Protein AF-A0A1B1E850-F1 (afdb_monomer_lite)

Structure (mmCIF, N/CA/C/O backbone):
data_AF-A0A1B1E850-F1
#
_entry.id   AF-A0A1B1E850-F1
#
loop_
_atom_site.group_PDB
_atom_site.id
_atom_site.type_symbol
_atom_site.label_atom_id
_atom_site.label_alt_id
_atom_site.label_comp_id
_atom_site.label_asym_id
_atom_site.label_entity_id
_atom_site.label_seq_id
_atom_site.pdbx_PDB_ins_code
_atom_site.Cartn_x
_atom_site.Cartn_y
_atom_site.Cartn_z
_atom_site.occupancy
_atom_site.B_iso_or_equiv
_atom_site.auth_seq_i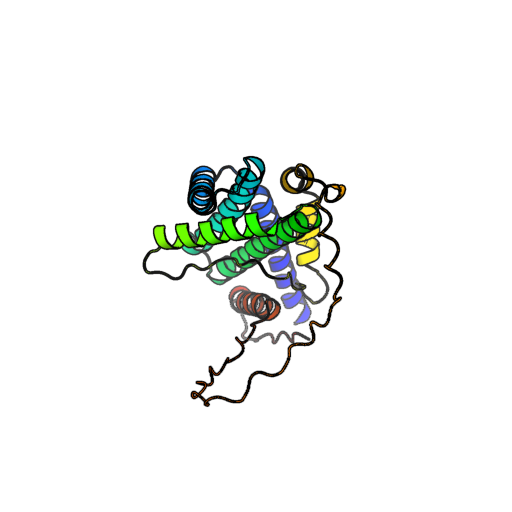d
_atom_site.auth_comp_id
_atom_site.auth_asym_id
_atom_site.auth_atom_id
_atom_site.pdbx_PDB_model_num
ATOM 1 N N . MET A 1 1 ? -22.867 -7.107 32.674 1.00 52.69 1 MET A N 1
ATOM 2 C CA . MET A 1 1 ? -23.331 -5.869 32.003 1.00 52.69 1 MET A CA 1
ATOM 3 C C . MET A 1 1 ? -22.216 -5.235 31.162 1.00 52.69 1 MET A C 1
ATOM 5 O O . MET A 1 1 ? -22.483 -4.926 30.013 1.00 52.69 1 MET A O 1
ATOM 9 N N . TRP A 1 2 ? -20.970 -5.185 31.657 1.00 51.41 2 TRP A N 1
ATOM 10 C CA . TRP A 1 2 ? -19.742 -4.781 30.933 1.00 51.41 2 TRP A CA 1
ATOM 11 C C . TRP A 1 2 ? -19.512 -5.432 29.560 1.00 51.41 2 TRP A C 1
ATOM 13 O O . TRP A 1 2 ? -19.051 -4.781 28.630 1.00 51.41 2 TRP A O 1
ATOM 23 N N . ASP A 1 3 ? -19.881 -6.704 29.421 1.00 60.53 3 ASP A N 1
ATOM 24 C CA . ASP A 1 3 ? -19.657 -7.486 28.200 1.00 60.53 3 ASP A CA 1
ATOM 25 C C . ASP A 1 3 ? -20.444 -6.952 26.981 1.00 60.53 3 ASP A C 1
ATOM 27 O O . ASP A 1 3 ? -19.974 -7.003 25.848 1.00 60.53 3 ASP A O 1
ATOM 31 N N . ARG A 1 4 ? -21.624 -6.346 27.198 1.00 63.62 4 ARG A N 1
ATOM 32 C CA . ARG A 1 4 ? -22.478 -5.870 26.094 1.00 63.62 4 ARG A CA 1
ATOM 33 C C . ARG A 1 4 ? -21.970 -4.583 25.441 1.00 63.62 4 ARG A C 1
ATOM 35 O O . ARG A 1 4 ? -21.961 -4.512 24.217 1.00 63.62 4 ARG A O 1
ATOM 42 N N . SER A 1 5 ? -21.537 -3.592 26.223 1.00 59.97 5 SER A N 1
ATOM 43 C CA . SER A 1 5 ? -21.026 -2.321 25.675 1.00 59.97 5 SER A CA 1
ATOM 44 C C . SER A 1 5 ? -19.736 -2.543 24.896 1.00 59.97 5 SER A C 1
ATOM 46 O O . SER A 1 5 ? -19.574 -2.049 23.787 1.00 59.97 5 SER A O 1
ATOM 48 N N . ILE A 1 6 ? -18.862 -3.385 25.447 1.00 62.28 6 ILE A N 1
ATOM 49 C CA . ILE A 1 6 ? -17.640 -3.830 24.795 1.00 62.28 6 ILE A CA 1
ATOM 50 C C . ILE A 1 6 ? -17.969 -4.475 23.437 1.00 62.28 6 ILE A C 1
ATOM 52 O O . ILE A 1 6 ? -17.367 -4.102 22.436 1.00 62.28 6 ILE A O 1
ATOM 56 N N . GLN A 1 7 ? -18.936 -5.397 23.371 1.00 63.41 7 GLN A N 1
ATOM 57 C CA . GLN A 1 7 ? -19.321 -6.070 22.124 1.00 63.41 7 GLN A CA 1
ATOM 58 C C . GLN A 1 7 ? -19.879 -5.116 21.049 1.00 63.41 7 GLN A C 1
ATOM 60 O O . GLN A 1 7 ? -19.611 -5.330 19.870 1.00 63.41 7 GLN A O 1
ATOM 65 N N . PHE A 1 8 ? -20.595 -4.056 21.440 1.00 68.12 8 PHE A N 1
ATOM 66 C CA . PHE A 1 8 ? -21.191 -3.080 20.517 1.00 68.12 8 PHE A CA 1
ATOM 67 C C . PHE A 1 8 ? -20.153 -2.200 19.794 1.00 68.12 8 PHE A C 1
ATOM 69 O O . PHE A 1 8 ? -20.182 -2.084 18.568 1.00 68.12 8 PHE A O 1
ATOM 76 N N . TYR A 1 9 ? -19.186 -1.628 20.516 1.00 63.97 9 TYR A N 1
ATOM 77 C CA . TYR A 1 9 ? -18.128 -0.819 19.886 1.00 63.97 9 TYR A CA 1
ATOM 78 C C . TYR A 1 9 ? -17.222 -1.658 18.977 1.00 63.97 9 TYR A C 1
ATOM 80 O O . TYR A 1 9 ? -16.729 -1.190 17.955 1.00 63.97 9 TYR A O 1
ATOM 88 N N . LYS A 1 10 ? -17.054 -2.941 19.310 1.00 67.19 10 LYS A N 1
ATOM 89 C CA . LYS A 1 10 ? -16.293 -3.895 18.497 1.00 67.19 10 LYS A CA 1
ATOM 90 C C . LYS A 1 10 ? -16.947 -4.163 17.146 1.00 67.19 10 LYS A C 1
ATOM 92 O O . LYS A 1 10 ? -16.230 -4.263 16.154 1.00 67.19 10 LYS A O 1
ATOM 97 N N . THR A 1 11 ? -18.277 -4.271 17.103 1.00 75.31 11 THR A N 1
ATOM 98 C CA . THR A 1 11 ? -19.005 -4.366 15.831 1.00 75.31 11 THR A CA 1
ATOM 99 C C . THR A 1 11 ? -18.849 -3.087 15.016 1.00 75.31 11 THR A C 1
ATOM 101 O O . THR A 1 11 ? -18.530 -3.179 13.841 1.00 75.31 11 THR A O 1
ATOM 104 N N . GLN A 1 12 ? -18.909 -1.907 15.647 1.00 81.81 12 GLN A N 1
ATOM 105 C CA . GLN A 1 12 ? -18.718 -0.640 14.932 1.00 81.81 12 GLN A CA 1
ATOM 106 C C . GLN A 1 12 ? -17.330 -0.508 14.297 1.00 81.81 12 GLN A C 1
ATOM 108 O O . GLN A 1 12 ? -17.244 -0.171 13.121 1.00 81.81 12 GLN A O 1
ATOM 113 N N . LEU A 1 13 ? -16.255 -0.810 15.034 1.00 81.31 13 LEU A N 1
ATOM 114 C CA . LEU A 1 13 ? -14.903 -0.736 14.474 1.00 81.31 13 LEU A CA 1
ATOM 115 C C . LEU A 1 13 ? -14.702 -1.737 13.336 1.00 81.31 13 LEU A C 1
ATOM 117 O O . LEU A 1 13 ? -14.111 -1.407 12.313 1.00 81.31 13 LEU A O 1
ATOM 121 N N . HIS A 1 14 ? -15.170 -2.973 13.518 1.00 85.25 14 HIS A N 1
ATOM 122 C CA . HIS A 1 14 ? -15.106 -3.972 12.460 1.00 85.25 14 HIS A CA 1
ATOM 123 C C . HIS A 1 14 ? -15.825 -3.477 11.201 1.00 85.25 14 HIS A C 1
ATOM 125 O O . HIS A 1 14 ? -15.246 -3.520 10.119 1.00 85.25 14 HIS A O 1
ATOM 131 N N . ASP A 1 15 ? -17.045 -2.965 11.352 1.00 87.44 15 ASP A N 1
ATOM 132 C CA . ASP A 1 15 ? -17.857 -2.488 10.236 1.00 87.44 15 ASP A CA 1
ATOM 133 C C . ASP A 1 15 ? -17.214 -1.270 9.554 1.00 87.44 15 ASP A C 1
ATOM 135 O O . ASP A 1 15 ? -17.185 -1.205 8.328 1.00 87.44 15 ASP A O 1
ATOM 139 N N . GLN A 1 16 ? -16.610 -0.356 10.320 1.00 88.88 16 GLN A N 1
ATOM 140 C CA . GLN A 1 16 ? -15.831 0.757 9.766 1.00 88.88 16 GLN A CA 1
ATOM 141 C C . GLN A 1 16 ? -14.604 0.281 8.991 1.00 88.88 16 GLN A C 1
ATOM 143 O O . GLN A 1 16 ? -14.364 0.762 7.887 1.00 88.88 16 GLN A O 1
ATOM 148 N N . ILE A 1 17 ? -13.849 -0.689 9.516 1.00 88.94 17 ILE A N 1
ATOM 149 C CA . ILE A 1 17 ? -12.700 -1.236 8.788 1.00 88.94 17 ILE A CA 1
ATOM 150 C C . ILE A 1 17 ? -13.163 -1.929 7.506 1.00 88.94 17 ILE A C 1
ATOM 152 O O . ILE A 1 17 ? -12.501 -1.777 6.487 1.00 88.94 17 ILE A O 1
ATOM 156 N N . VAL A 1 18 ? -14.283 -2.657 7.521 1.00 91.94 18 VAL A N 1
ATOM 157 C CA . VAL A 1 18 ? -14.851 -3.255 6.300 1.00 91.94 18 VAL A CA 1
ATOM 158 C C . VAL A 1 18 ? -15.177 -2.170 5.272 1.00 91.94 18 VAL A C 1
ATOM 160 O O . VAL A 1 18 ? -14.768 -2.295 4.120 1.00 91.94 18 VAL A O 1
ATOM 163 N N . VAL A 1 19 ? -15.822 -1.076 5.693 1.00 93.44 19 VAL A N 1
ATOM 164 C CA . VAL A 1 19 ? -16.100 0.072 4.815 1.00 93.44 19 VAL A CA 1
ATOM 165 C C . VAL A 1 19 ? -14.806 0.656 4.249 1.00 93.44 19 VAL A C 1
ATOM 167 O O . VAL A 1 19 ? -14.700 0.800 3.034 1.00 93.44 19 VAL A O 1
ATOM 170 N N . TRP A 1 20 ? -13.792 0.918 5.080 1.00 94.69 20 TRP A N 1
ATOM 171 C CA . TRP A 1 20 ? -12.504 1.424 4.599 1.00 94.69 20 TRP A CA 1
ATOM 172 C C . TRP A 1 20 ? -11.827 0.459 3.631 1.00 94.69 20 TRP A C 1
ATOM 174 O O . TRP A 1 20 ? -11.307 0.896 2.611 1.00 94.69 20 TRP A O 1
ATOM 184 N N . VAL A 1 21 ? -11.842 -0.848 3.908 1.00 95.38 21 VAL A N 1
ATOM 185 C CA . VAL A 1 21 ? -11.273 -1.858 3.006 1.00 95.38 21 VAL A CA 1
ATOM 186 C C . VAL A 1 21 ? -11.952 -1.795 1.641 1.00 95.38 21 VAL A C 1
ATOM 188 O O . VAL A 1 21 ? -11.257 -1.714 0.629 1.00 95.38 21 VAL A O 1
ATOM 191 N N . ASP A 1 22 ? -13.282 -1.770 1.602 1.00 95.31 22 ASP A N 1
ATOM 192 C CA . ASP A 1 22 ? -14.036 -1.702 0.349 1.00 95.31 22 ASP A CA 1
ATOM 193 C C . ASP A 1 22 ? -13.785 -0.385 -0.404 1.00 95.31 22 ASP A C 1
ATOM 195 O O . ASP A 1 22 ? -13.568 -0.386 -1.620 1.00 95.31 22 ASP A O 1
ATOM 199 N N . GLU A 1 23 ? -13.765 0.745 0.306 1.00 95.00 23 GLU A N 1
ATOM 200 C CA . GLU A 1 23 ? -13.511 2.066 -0.273 1.00 95.00 23 GLU A CA 1
ATOM 201 C C . GLU A 1 23 ? -12.095 2.195 -0.828 1.00 95.00 23 GLU A C 1
ATOM 203 O O . GLU A 1 23 ? -11.920 2.661 -1.959 1.00 95.00 23 GLU A O 1
ATOM 208 N N . ILE A 1 24 ? -11.096 1.739 -0.070 1.00 95.62 24 ILE A N 1
ATOM 209 C CA . ILE A 1 24 ? -9.695 1.750 -0.483 1.00 95.62 24 ILE A CA 1
ATOM 210 C C . ILE A 1 24 ? -9.526 0.865 -1.713 1.00 95.62 24 ILE A C 1
ATOM 212 O O . ILE A 1 24 ? -8.999 1.344 -2.713 1.00 95.62 24 ILE A O 1
ATOM 216 N N . LEU A 1 25 ? -10.023 -0.379 -1.694 1.00 95.69 25 LEU A N 1
ATOM 217 C CA . LEU A 1 25 ? -9.914 -1.294 -2.838 1.00 95.69 25 LEU A CA 1
ATOM 218 C C . LEU A 1 25 ? -10.589 -0.728 -4.090 1.00 95.69 25 LEU A C 1
ATOM 220 O O . LEU A 1 25 ? -10.014 -0.792 -5.174 1.00 95.69 25 LEU A O 1
ATOM 224 N N . ARG A 1 26 ? -11.770 -0.118 -3.958 1.00 94.56 26 ARG A N 1
ATOM 225 C CA . ARG A 1 26 ? -12.421 0.585 -5.075 1.00 94.56 26 ARG A CA 1
ATOM 226 C C . ARG A 1 26 ? -11.566 1.751 -5.579 1.00 94.56 26 ARG A C 1
ATOM 228 O O . ARG A 1 26 ? -11.490 1.990 -6.779 1.00 94.56 26 ARG A O 1
ATOM 235 N N . GLY A 1 27 ? -10.912 2.467 -4.669 1.00 94.88 27 GLY A N 1
ATOM 236 C CA . GLY A 1 27 ? -10.018 3.572 -4.989 1.00 94.88 27 GLY A CA 1
ATOM 237 C C . GLY A 1 27 ? -8.682 3.145 -5.602 1.00 94.88 27 GLY A C 1
ATOM 238 O O . GLY A 1 27 ? -8.083 3.955 -6.305 1.00 94.88 27 GLY A O 1
ATOM 239 N N . MET A 1 28 ? -8.194 1.921 -5.382 1.00 94.19 28 MET A N 1
ATOM 240 C CA . MET A 1 28 ? -6.855 1.513 -5.842 1.00 94.19 28 MET A CA 1
A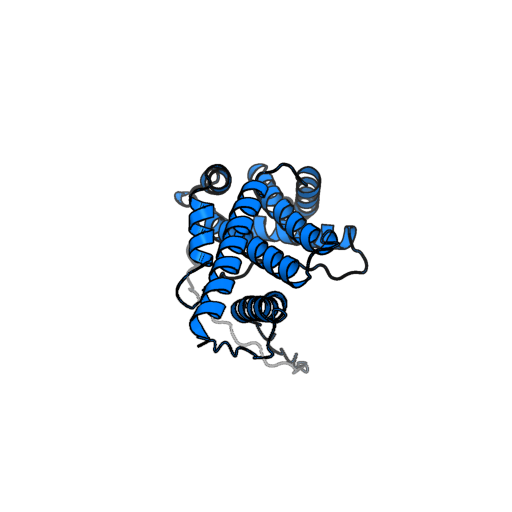TOM 241 C C . MET A 1 28 ? -6.692 1.578 -7.365 1.00 94.19 28 MET A C 1
ATOM 243 O O . MET A 1 28 ? -5.589 1.831 -7.847 1.00 94.19 28 MET A O 1
ATOM 247 N N . ASN A 1 29 ? -7.777 1.400 -8.121 1.00 90.62 29 ASN A N 1
ATOM 248 C CA . ASN A 1 29 ? -7.759 1.433 -9.585 1.00 90.62 29 ASN A CA 1
ATOM 249 C C . ASN A 1 29 ? -8.153 2.780 -10.185 1.00 90.62 29 ASN A C 1
ATOM 251 O O . ASN A 1 29 ? -8.094 2.921 -11.399 1.00 90.62 29 ASN A O 1
ATOM 255 N N . SER A 1 30 ? -8.514 3.780 -9.378 1.00 93.75 30 SER A N 1
ATOM 256 C CA . SER A 1 30 ? -8.827 5.101 -9.926 1.00 93.75 30 SER A CA 1
ATOM 257 C C . SER A 1 30 ? -7.616 5.700 -10.647 1.00 93.75 30 SER A C 1
ATOM 259 O O . SER A 1 30 ? -6.471 5.441 -10.251 1.00 93.75 30 SER A O 1
ATOM 261 N N . ASN A 1 31 ? -7.882 6.611 -11.577 1.00 93.12 31 ASN A N 1
ATOM 262 C CA . ASN A 1 31 ? -6.854 7.399 -12.260 1.00 93.12 31 ASN A CA 1
ATOM 263 C C . ASN A 1 31 ? -6.378 8.602 -11.419 1.00 93.12 31 ASN A C 1
ATOM 265 O O . ASN A 1 31 ? -5.548 9.391 -11.860 1.00 93.12 31 ASN A O 1
ATOM 269 N N . ASP A 1 32 ? -6.885 8.758 -10.190 1.00 93.69 32 ASP A N 1
ATOM 270 C CA . ASP A 1 32 ? -6.411 9.786 -9.265 1.00 93.69 32 ASP A CA 1
ATOM 271 C C . ASP A 1 32 ? -4.906 9.631 -9.011 1.00 93.69 32 ASP A C 1
ATOM 273 O O . ASP A 1 32 ? -4.449 8.585 -8.534 1.00 93.69 32 ASP A O 1
ATOM 277 N N . ASN A 1 33 ? -4.166 10.716 -9.234 1.00 94.06 33 ASN A N 1
ATOM 278 C CA . ASN A 1 33 ? -2.709 10.796 -9.107 1.00 94.06 33 ASN A CA 1
ATOM 279 C C . ASN A 1 33 ? -1.931 9.931 -10.108 1.00 94.06 33 ASN A C 1
ATOM 281 O O . ASN A 1 33 ? -0.774 9.608 -9.841 1.00 94.06 33 ASN A O 1
ATOM 285 N N . GLU A 1 34 ? -2.555 9.471 -11.196 1.00 95.56 34 GLU A N 1
ATOM 286 C CA . GLU A 1 34 ? -1.882 8.614 -12.175 1.00 95.56 34 GLU A CA 1
ATOM 287 C C . GLU A 1 34 ? -0.732 9.346 -12.871 1.00 95.56 34 GLU A C 1
ATOM 289 O O . GLU A 1 34 ? 0.360 8.787 -12.953 1.00 95.56 34 GLU A O 1
ATOM 294 N N . ASP A 1 35 ? -0.940 10.599 -13.282 1.00 96.81 35 ASP A N 1
ATOM 295 C CA . ASP A 1 35 ? 0.086 11.406 -13.947 1.00 96.81 35 ASP A CA 1
ATOM 296 C C . ASP A 1 35 ? 1.262 11.702 -13.004 1.00 96.81 35 ASP A C 1
ATOM 298 O O . ASP A 1 35 ? 2.412 11.440 -13.355 1.00 96.81 35 ASP A O 1
ATOM 302 N N . GLU A 1 36 ? 0.994 12.149 -11.770 1.00 96.31 36 GLU A N 1
ATOM 303 C CA . GLU A 1 36 ? 2.043 12.420 -10.779 1.00 96.31 36 GLU A CA 1
ATOM 304 C C . GLU A 1 36 ? 2.799 11.147 -10.373 1.00 96.31 36 GLU A C 1
ATOM 306 O O . GLU A 1 36 ? 4.013 11.170 -10.154 1.00 96.31 36 GLU A O 1
ATOM 311 N N . ALA A 1 37 ? 2.095 10.015 -10.271 1.00 96.81 37 ALA A N 1
ATOM 312 C CA . ALA A 1 37 ? 2.725 8.733 -9.986 1.00 96.81 37 ALA A CA 1
ATOM 313 C C . ALA A 1 37 ? 3.579 8.250 -11.166 1.00 96.81 37 ALA A C 1
ATOM 315 O O . ALA A 1 37 ? 4.678 7.727 -10.973 1.00 96.81 37 ALA A O 1
ATOM 316 N N . ARG A 1 38 ? 3.108 8.440 -12.395 1.00 96.94 38 ARG A N 1
ATOM 317 C CA . ARG A 1 38 ? 3.868 8.071 -13.584 1.00 96.94 38 ARG A CA 1
ATOM 318 C C . ARG A 1 38 ? 5.129 8.919 -13.705 1.00 96.94 38 ARG A C 1
ATOM 320 O O . ARG A 1 38 ? 6.210 8.355 -13.846 1.00 96.94 38 ARG A O 1
ATOM 327 N N . GLU A 1 39 ? 5.014 10.237 -13.557 1.00 96.31 39 GLU A N 1
ATOM 328 C CA . GLU A 1 39 ? 6.156 11.160 -13.574 1.00 96.31 39 GLU A CA 1
ATOM 329 C C . GLU A 1 39 ? 7.181 10.803 -12.485 1.00 96.31 39 GLU A C 1
ATOM 331 O O . GLU A 1 39 ? 8.381 10.715 -12.755 1.00 96.31 39 GLU A O 1
ATOM 336 N N . GLY A 1 40 ? 6.719 10.512 -11.263 1.00 95.94 40 GLY A N 1
ATOM 337 C CA . GLY A 1 40 ? 7.595 10.083 -10.170 1.00 95.94 40 GLY A CA 1
ATOM 338 C C . GLY A 1 40 ? 8.354 8.788 -10.485 1.00 95.94 40 GLY A C 1
ATOM 339 O O . GLY A 1 40 ? 9.554 8.684 -10.212 1.00 95.94 40 GLY A O 1
ATOM 340 N N . CYS A 1 41 ? 7.682 7.806 -11.088 1.00 96.81 41 CYS A N 1
ATOM 341 C CA . CYS A 1 41 ? 8.312 6.558 -11.519 1.00 96.81 41 CYS A CA 1
ATOM 342 C C . CYS A 1 41 ? 9.279 6.759 -12.697 1.00 96.81 41 CYS A C 1
ATOM 344 O O . CYS A 1 41 ? 10.363 6.173 -12.702 1.00 96.81 41 CYS A O 1
ATOM 346 N N . GLU A 1 42 ? 8.940 7.614 -13.664 1.00 95.69 42 GLU A N 1
ATOM 347 C CA . GLU A 1 42 ? 9.810 7.978 -14.788 1.00 95.69 42 GLU A CA 1
ATOM 348 C C . GLU A 1 42 ? 11.083 8.686 -14.308 1.00 95.69 42 GLU A C 1
ATOM 350 O O . GLU A 1 42 ? 12.176 8.363 -14.786 1.00 95.69 42 GLU A O 1
ATOM 355 N N . HIS A 1 43 ? 10.973 9.566 -13.308 1.00 94.50 43 HIS A N 1
ATOM 356 C CA . HIS A 1 43 ? 12.118 10.238 -12.695 1.00 94.50 43 HIS A CA 1
ATOM 357 C C . HIS A 1 43 ? 13.132 9.224 -12.146 1.00 94.50 43 HIS A C 1
ATOM 359 O O . HIS A 1 43 ? 14.292 9.225 -12.560 1.00 94.50 43 HIS A O 1
ATOM 365 N N . VAL A 1 44 ? 12.691 8.286 -11.302 1.00 91.56 44 VAL A N 1
ATOM 366 C CA . VAL A 1 44 ? 13.574 7.252 -10.724 1.00 91.56 44 VAL A CA 1
ATOM 367 C C . VAL A 1 44 ? 14.049 6.244 -11.779 1.00 91.56 44 VAL A C 1
ATOM 369 O O . VAL A 1 44 ? 15.170 5.726 -11.711 1.00 91.56 44 VAL A O 1
ATOM 372 N N . ASN A 1 45 ? 13.234 5.965 -12.798 1.00 89.69 45 ASN A N 1
ATOM 373 C CA . ASN A 1 45 ? 13.658 5.117 -13.905 1.00 89.69 45 ASN A CA 1
ATOM 374 C C . ASN A 1 45 ? 14.754 5.780 -14.748 1.00 89.69 45 ASN A C 1
ATOM 376 O O . ASN A 1 45 ? 15.645 5.081 -15.212 1.00 89.69 45 ASN A O 1
ATOM 380 N N . SER A 1 46 ? 14.751 7.103 -14.919 1.00 84.25 46 SER A N 1
ATOM 381 C CA . SER A 1 46 ? 15.813 7.803 -15.657 1.00 84.25 46 SER A CA 1
ATOM 382 C C . SER A 1 46 ? 17.193 7.655 -14.997 1.00 84.25 46 SER A C 1
ATOM 384 O O . SER A 1 46 ? 18.206 7.571 -15.690 1.00 84.25 46 SER A O 1
ATOM 386 N N . GLU A 1 47 ? 17.231 7.520 -13.669 1.00 82.12 47 GLU A N 1
ATOM 387 C CA . GLU A 1 47 ? 18.461 7.300 -12.901 1.00 82.12 47 GLU A CA 1
ATOM 388 C C . GLU A 1 47 ? 18.966 5.853 -12.996 1.00 82.12 47 GLU A C 1
ATOM 390 O O . GLU A 1 47 ? 20.169 5.595 -12.905 1.00 82.12 47 GLU A O 1
ATOM 395 N N . THR A 1 48 ? 18.054 4.891 -13.175 1.00 79.06 48 THR A N 1
ATOM 396 C CA . THR A 1 48 ? 18.370 3.454 -13.120 1.00 79.06 48 THR A CA 1
ATOM 397 C C . THR A 1 48 ? 18.409 2.770 -14.488 1.00 79.06 48 THR A C 1
ATOM 399 O O . THR A 1 48 ? 19.167 1.811 -14.646 1.00 79.06 48 THR A O 1
ATOM 402 N N . GLY A 1 49 ? 17.633 3.261 -15.459 1.00 77.50 49 GLY A N 1
ATOM 403 C CA . GLY A 1 49 ? 17.539 2.825 -16.856 1.00 77.50 49 GLY A CA 1
ATOM 404 C C . GLY A 1 49 ? 16.948 1.428 -17.065 1.00 77.50 49 GLY A C 1
ATOM 405 O O . GLY A 1 49 ? 17.386 0.734 -17.983 1.00 77.50 49 GLY A O 1
ATOM 406 N N . LYS A 1 50 ? 16.039 0.961 -16.195 1.00 78.50 50 LYS A N 1
ATOM 407 C CA . LYS A 1 50 ? 15.743 -0.483 -16.051 1.00 78.50 50 LYS A CA 1
ATOM 408 C C . LYS A 1 50 ? 14.293 -0.920 -16.240 1.00 78.50 50 LYS A C 1
ATOM 410 O O . LYS A 1 50 ? 14.087 -2.113 -16.443 1.00 78.50 50 LYS A O 1
ATOM 415 N N . MET A 1 51 ? 13.309 -0.029 -16.160 1.00 89.69 51 MET A N 1
ATOM 416 C CA . MET A 1 51 ? 11.900 -0.430 -16.235 1.00 89.69 51 MET A CA 1
ATOM 417 C C . MET A 1 51 ? 11.415 -0.594 -17.670 1.00 89.69 51 MET A C 1
ATOM 419 O O . MET A 1 51 ? 11.616 0.280 -18.513 1.00 89.69 51 MET A O 1
ATOM 423 N N . THR A 1 52 ? 10.711 -1.693 -17.916 1.00 91.12 52 THR A N 1
ATOM 424 C CA . THR A 1 52 ? 9.839 -1.860 -19.084 1.00 91.12 52 THR A CA 1
ATOM 425 C C . THR A 1 52 ? 8.532 -1.074 -18.908 1.00 91.12 52 THR A C 1
ATOM 427 O O . THR A 1 52 ? 8.192 -0.680 -17.793 1.00 91.12 52 THR A O 1
ATOM 430 N N . ASP A 1 53 ? 7.735 -0.910 -19.970 1.00 90.88 53 ASP A N 1
ATOM 431 C CA . ASP A 1 53 ? 6.382 -0.318 -19.872 1.00 90.88 53 ASP A CA 1
ATOM 432 C C . ASP A 1 53 ? 5.507 -1.065 -18.855 1.00 90.88 53 ASP A C 1
ATOM 434 O O . ASP A 1 53 ? 4.708 -0.485 -18.119 1.00 90.88 53 ASP A O 1
ATOM 438 N N . ALA A 1 54 ? 5.702 -2.382 -18.778 1.00 89.19 54 ALA A N 1
ATOM 439 C CA . ALA A 1 54 ? 5.021 -3.229 -17.825 1.00 89.19 54 ALA A CA 1
ATOM 440 C C . ALA A 1 54 ? 5.433 -2.914 -16.375 1.00 89.19 54 ALA A C 1
ATOM 442 O O . ALA A 1 54 ? 4.569 -2.825 -15.499 1.00 89.19 54 ALA A O 1
ATOM 443 N N . ASP A 1 55 ? 6.724 -2.722 -16.127 1.00 91.62 55 ASP A N 1
ATOM 444 C CA . ASP A 1 55 ? 7.237 -2.343 -14.809 1.00 91.62 55 ASP A CA 1
ATOM 445 C C . ASP A 1 55 ? 6.777 -0.933 -14.425 1.00 91.62 55 ASP A C 1
ATOM 447 O O . ASP A 1 55 ? 6.430 -0.691 -13.269 1.00 91.62 55 ASP A O 1
ATOM 451 N N . MET A 1 56 ? 6.699 -0.029 -15.406 1.00 94.06 56 MET A N 1
ATOM 452 C CA . MET A 1 56 ? 6.231 1.343 -15.223 1.00 94.06 56 MET A CA 1
ATOM 453 C C . MET A 1 56 ? 4.778 1.392 -14.743 1.00 94.06 56 MET A C 1
ATOM 455 O O . MET A 1 56 ? 4.466 2.115 -13.799 1.00 94.06 56 MET A O 1
ATOM 459 N N . GLU A 1 57 ? 3.891 0.589 -15.333 1.00 94.19 57 GLU A N 1
ATOM 460 C CA . GLU A 1 57 ? 2.488 0.497 -14.904 1.00 94.19 57 GLU A CA 1
ATOM 461 C C . GLU A 1 57 ? 2.369 0.009 -13.450 1.00 94.19 57 GLU A C 1
ATOM 463 O O . GLU A 1 57 ? 1.592 0.553 -12.666 1.00 94.19 57 GLU A O 1
ATOM 468 N N . VAL A 1 58 ? 3.182 -0.977 -13.053 1.00 94.19 58 VAL A N 1
ATOM 469 C CA . VAL A 1 58 ? 3.195 -1.485 -11.671 1.00 94.19 58 VAL A CA 1
ATOM 470 C C . VAL A 1 58 ? 3.779 -0.451 -10.711 1.00 94.19 58 VAL A C 1
ATOM 472 O O . VAL A 1 58 ? 3.211 -0.228 -9.642 1.00 94.19 58 VAL A O 1
ATOM 475 N N . CYS A 1 59 ? 4.878 0.210 -11.082 1.00 96.06 59 CYS A N 1
ATOM 476 C CA . CYS A 1 59 ? 5.447 1.299 -10.292 1.00 96.06 59 CYS A CA 1
ATOM 477 C C . CYS A 1 59 ? 4.407 2.404 -10.072 1.00 96.06 59 CYS A C 1
ATOM 479 O O . CYS A 1 59 ? 4.162 2.796 -8.931 1.00 96.06 59 CYS A O 1
ATOM 481 N N . THR A 1 60 ? 3.738 2.830 -11.147 1.00 96.94 60 THR A N 1
ATOM 482 C CA . THR A 1 60 ? 2.688 3.858 -11.127 1.00 96.94 60 THR A CA 1
ATOM 483 C C . THR A 1 60 ? 1.539 3.435 -10.216 1.00 96.94 60 THR A C 1
ATOM 485 O O . THR A 1 60 ? 1.091 4.212 -9.373 1.00 96.94 60 THR A O 1
ATOM 488 N N . PHE A 1 61 ? 1.104 2.175 -10.310 1.00 96.62 61 PHE A N 1
ATOM 489 C CA . PHE A 1 61 ? 0.073 1.623 -9.436 1.00 96.62 61 PHE A CA 1
ATOM 490 C C . PHE A 1 61 ? 0.473 1.646 -7.953 1.00 96.62 61 PHE A C 1
ATOM 492 O O . PHE A 1 61 ? -0.335 2.018 -7.098 1.00 96.62 61 PHE A O 1
ATOM 499 N N . ILE A 1 62 ? 1.710 1.273 -7.621 1.00 96.69 62 ILE A N 1
ATOM 500 C CA . ILE A 1 62 ? 2.199 1.317 -6.237 1.00 96.69 62 ILE A CA 1
ATOM 501 C C . ILE A 1 62 ? 2.260 2.773 -5.764 1.00 96.69 62 ILE A C 1
ATOM 503 O O . ILE A 1 62 ? 1.702 3.107 -4.717 1.00 96.69 62 ILE A O 1
ATOM 507 N N . LEU A 1 63 ? 2.886 3.651 -6.550 1.00 97.06 63 LEU A N 1
ATOM 508 C CA . LEU A 1 63 ? 3.129 5.035 -6.165 1.00 97.06 63 LEU A CA 1
ATOM 509 C C . LEU A 1 63 ? 1.836 5.839 -6.008 1.00 97.06 63 LEU A C 1
ATOM 511 O O . LEU A 1 63 ? 1.701 6.563 -5.022 1.00 97.06 63 LEU A O 1
ATOM 515 N N . LYS A 1 64 ? 0.839 5.663 -6.885 1.00 96.69 64 LYS A N 1
ATOM 516 C CA . LYS A 1 64 ? -0.447 6.368 -6.739 1.00 96.69 64 LYS A CA 1
ATOM 517 C C . LYS A 1 64 ? -1.162 6.002 -5.438 1.00 96.69 64 LYS A C 1
ATOM 519 O O . LYS A 1 64 ? -1.753 6.869 -4.796 1.00 96.69 64 LYS A O 1
ATOM 524 N N . ASN A 1 65 ? -1.067 4.745 -4.998 1.00 97.31 65 ASN A N 1
ATOM 525 C CA . ASN A 1 65 ? -1.641 4.317 -3.723 1.00 97.31 65 ASN A CA 1
ATOM 526 C C . ASN A 1 65 ? -0.842 4.863 -2.526 1.00 97.31 65 ASN A C 1
ATOM 528 O O . ASN A 1 65 ? -1.438 5.308 -1.546 1.00 97.31 65 ASN A O 1
ATOM 532 N N . LEU A 1 66 ? 0.491 4.941 -2.620 1.00 95.94 66 LEU A N 1
ATOM 533 C CA . LEU A 1 66 ? 1.311 5.616 -1.603 1.00 95.94 66 LEU A CA 1
ATOM 534 C C . LEU A 1 66 ? 0.975 7.114 -1.490 1.00 95.94 66 LEU A C 1
ATOM 536 O O . LEU A 1 66 ? 0.853 7.634 -0.379 1.00 95.94 66 LEU A O 1
ATOM 540 N N . LEU A 1 67 ? 0.741 7.793 -2.618 1.00 95.31 67 LEU A N 1
ATOM 541 C CA . LEU A 1 67 ? 0.292 9.188 -2.645 1.00 95.31 67 LEU A CA 1
ATOM 542 C C . LEU A 1 67 ? -1.083 9.361 -1.995 1.00 95.31 67 LEU A C 1
ATOM 544 O O . LEU A 1 67 ? -1.302 10.341 -1.286 1.00 95.31 67 LEU A O 1
ATOM 548 N N . LYS A 1 68 ? -2.006 8.409 -2.176 1.00 95.06 68 LYS A N 1
ATOM 549 C CA . LYS A 1 68 ? -3.308 8.437 -1.491 1.00 95.06 68 LYS A CA 1
ATOM 550 C C . LYS A 1 68 ? -3.165 8.348 0.024 1.00 95.06 68 LYS A C 1
ATOM 552 O O . LYS A 1 68 ? -3.800 9.133 0.721 1.00 95.06 68 LYS A O 1
ATOM 557 N N . ILE A 1 69 ? -2.298 7.467 0.528 1.00 93.81 69 ILE A N 1
ATOM 558 C CA . ILE A 1 69 ? -1.994 7.378 1.968 1.00 93.81 69 ILE A CA 1
ATOM 559 C C . ILE A 1 69 ? -1.466 8.721 2.481 1.00 93.81 69 ILE A C 1
ATOM 561 O O . ILE A 1 69 ? -1.952 9.246 3.479 1.00 93.81 69 ILE A O 1
ATOM 565 N N . TRP A 1 70 ? -0.534 9.334 1.752 1.00 92.31 70 TRP A N 1
ATOM 566 C CA . TRP A 1 70 ? -0.015 10.652 2.110 1.00 92.31 70 TRP A CA 1
ATOM 567 C C . TRP A 1 70 ? -1.102 11.743 2.096 1.00 92.31 70 TRP A C 1
ATOM 569 O O . TRP A 1 70 ? -1.137 12.597 2.985 1.00 92.31 70 TRP A O 1
ATOM 579 N N . LYS A 1 71 ? -2.042 11.703 1.143 1.00 92.12 71 LYS A N 1
ATOM 580 C CA . LYS A 1 71 ? -3.174 12.644 1.081 1.00 92.12 71 LYS A CA 1
ATOM 581 C C . LYS A 1 71 ? -4.152 12.478 2.245 1.00 92.12 71 LYS A C 1
ATOM 583 O O . LYS A 1 71 ? -4.655 13.492 2.726 1.00 92.12 71 LYS A O 1
ATOM 588 N N . ILE A 1 72 ? -4.389 11.257 2.733 1.00 90.94 72 ILE A N 1
ATOM 589 C CA . ILE A 1 72 ? -5.210 11.021 3.938 1.00 90.94 72 ILE A CA 1
ATOM 590 C C . ILE A 1 72 ? -4.635 11.826 5.116 1.00 90.94 72 ILE A C 1
ATOM 592 O O . ILE A 1 72 ? -5.371 12.581 5.757 1.00 90.94 72 ILE A O 1
ATOM 596 N N . SER A 1 73 ? -3.310 11.785 5.294 1.00 85.44 73 SER A N 1
ATOM 597 C CA . SER A 1 73 ? -2.612 12.487 6.382 1.00 85.44 73 SER A CA 1
ATOM 598 C C . SER A 1 73 ? -2.700 14.016 6.304 1.00 85.44 73 SER A C 1
ATOM 600 O O . SER A 1 73 ? -2.740 14.701 7.325 1.00 85.44 73 SER A O 1
ATOM 602 N N . THR A 1 74 ? -2.744 14.575 5.091 1.00 86.19 74 THR A N 1
ATOM 603 C CA . THR A 1 74 ? -2.641 16.027 4.864 1.00 86.19 74 THR A CA 1
ATOM 604 C C . THR A 1 74 ? -3.991 16.712 4.667 1.00 86.19 74 THR A C 1
ATOM 606 O O . THR A 1 74 ? -4.119 17.911 4.926 1.00 86.19 74 THR A O 1
ATOM 609 N N . THR A 1 75 ? -5.014 15.977 4.223 1.00 85.62 75 THR A N 1
ATOM 610 C CA . THR A 1 75 ? -6.326 16.542 3.853 1.00 85.62 75 THR A CA 1
ATOM 611 C C . THR A 1 75 ? -7.433 16.281 4.873 1.00 85.62 75 THR A C 1
ATOM 613 O O . THR A 1 75 ? -8.512 16.856 4.742 1.00 85.62 75 THR A O 1
ATOM 616 N N . GLY A 1 76 ? -7.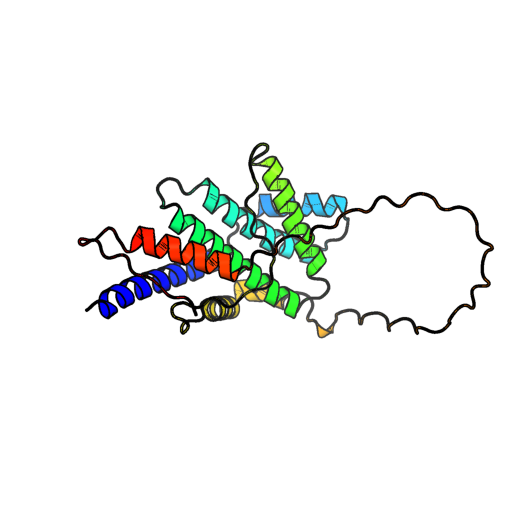173 15.500 5.927 1.00 79.44 76 GLY A N 1
ATOM 617 C CA . GLY A 1 76 ? -8.146 15.093 6.951 1.00 79.44 76 GLY A CA 1
ATOM 618 C C . GLY A 1 76 ? -8.697 16.193 7.876 1.00 79.44 76 GLY A C 1
ATOM 619 O O . GLY A 1 76 ? -9.045 15.910 9.021 1.00 79.44 76 GLY A O 1
ATOM 620 N N . LYS A 1 77 ? -8.803 17.452 7.430 1.00 80.69 77 LYS A N 1
ATOM 621 C CA . LYS A 1 77 ? -9.372 18.546 8.234 1.00 80.69 77 LYS A CA 1
ATOM 622 C C . LYS A 1 77 ? -10.792 18.197 8.696 1.00 80.69 77 LYS A C 1
ATOM 624 O O . LYS A 1 77 ? -11.669 17.934 7.881 1.00 80.69 77 LYS A O 1
ATOM 629 N N . GLY A 1 78 ? -11.018 18.241 10.009 1.00 84.06 78 GLY A N 1
ATOM 630 C CA . GLY A 1 78 ? -12.321 17.972 10.629 1.00 84.06 78 GLY A CA 1
ATOM 631 C C . GLY A 1 78 ? -12.593 16.501 10.958 1.00 84.06 78 GLY A C 1
ATOM 632 O O . GLY A 1 78 ? -13.624 16.209 11.559 1.00 84.06 78 GLY A O 1
ATOM 633 N N . ARG A 1 79 ? -11.681 15.585 10.613 1.00 89.81 79 ARG A N 1
ATOM 634 C CA . ARG A 1 79 ? -11.732 14.185 11.050 1.00 89.81 79 ARG A CA 1
ATOM 635 C C . ARG A 1 79 ? -10.966 14.011 12.359 1.00 89.81 79 ARG A C 1
ATOM 637 O O . ARG A 1 79 ? -10.054 14.783 12.653 1.00 89.81 79 ARG A O 1
ATOM 644 N N . LYS A 1 80 ? -11.336 12.998 13.145 1.00 89.69 80 LYS A N 1
ATOM 645 C CA . LYS A 1 80 ? -10.585 12.632 14.349 1.00 89.69 80 LYS A CA 1
ATOM 646 C C . LYS A 1 80 ? -9.227 12.070 13.941 1.00 89.69 80 LYS A C 1
ATOM 648 O O . LYS A 1 80 ? -9.140 11.299 12.987 1.00 89.69 80 LYS A O 1
ATOM 653 N N . GLU A 1 81 ? -8.175 12.451 14.663 1.00 90.38 81 GLU A N 1
ATOM 654 C CA . GLU A 1 81 ? -6.804 12.009 14.369 1.00 90.38 81 GLU A CA 1
ATOM 655 C C . GLU A 1 81 ? -6.707 10.480 14.369 1.00 90.38 81 GLU A C 1
ATOM 657 O O . GLU A 1 81 ? -6.054 9.896 13.509 1.00 90.38 81 GLU A O 1
ATOM 662 N N . VAL A 1 82 ? -7.417 9.819 15.284 1.00 89.31 82 VAL A N 1
ATOM 663 C CA . VAL A 1 82 ? -7.396 8.362 15.387 1.00 89.31 82 VAL A CA 1
ATOM 664 C C . VAL A 1 82 ? -8.048 7.640 14.207 1.00 89.31 82 VAL A C 1
ATOM 666 O O . VAL A 1 82 ? -7.587 6.566 13.822 1.00 89.31 82 VAL A O 1
ATOM 669 N N . ASP A 1 83 ? -9.068 8.237 13.585 1.00 89.94 83 ASP A N 1
ATOM 670 C CA . ASP A 1 83 ? -9.685 7.685 12.375 1.00 89.94 83 ASP A CA 1
ATOM 671 C C . ASP A 1 83 ? -8.740 7.819 11.177 1.00 89.94 83 ASP A C 1
ATOM 673 O O . ASP A 1 83 ? -8.670 6.919 10.345 1.00 89.94 83 ASP A O 1
ATOM 677 N N . ILE A 1 84 ? -7.996 8.929 11.100 1.00 91.69 84 ILE A N 1
ATOM 678 C CA . ILE A 1 84 ? -6.969 9.152 10.071 1.00 91.69 84 ILE A CA 1
ATOM 679 C C . ILE A 1 84 ? -5.845 8.120 10.235 1.00 91.69 84 ILE A C 1
ATOM 681 O O . ILE A 1 84 ? -5.514 7.423 9.279 1.00 91.69 84 ILE A O 1
ATOM 685 N N . GLU A 1 85 ? -5.304 7.964 11.449 1.00 91.19 85 GLU A N 1
ATOM 686 C CA . GLU A 1 85 ? -4.238 6.993 11.741 1.00 91.19 85 GLU A CA 1
ATOM 687 C C . GLU A 1 85 ? -4.668 5.550 11.435 1.00 91.19 85 GLU A C 1
ATOM 689 O O . GLU A 1 85 ? -3.884 4.764 10.891 1.00 91.19 85 GLU A O 1
ATOM 694 N N . MET A 1 86 ? -5.910 5.187 11.773 1.00 90.25 86 MET A N 1
ATOM 695 C CA . MET A 1 86 ? -6.437 3.851 11.501 1.00 90.25 86 MET A CA 1
ATOM 696 C C . MET A 1 86 ? -6.657 3.627 10.001 1.00 90.25 86 MET A C 1
ATOM 698 O O . MET A 1 86 ? -6.260 2.580 9.486 1.00 90.25 86 MET A O 1
ATOM 702 N N . GLU A 1 87 ? -7.227 4.595 9.279 1.00 92.81 87 GLU A N 1
ATOM 703 C CA . GLU A 1 87 ? -7.409 4.484 7.827 1.00 92.81 87 GLU A CA 1
ATOM 704 C C . GLU A 1 87 ? -6.061 4.379 7.100 1.00 92.81 87 GLU A C 1
ATOM 706 O O . GLU A 1 87 ? -5.888 3.494 6.259 1.00 92.81 87 GLU A O 1
ATOM 711 N N . GLU A 1 88 ? -5.072 5.206 7.457 1.00 92.94 88 GLU A N 1
ATOM 712 C CA . GLU A 1 88 ? -3.707 5.119 6.918 1.00 92.94 88 GLU A CA 1
ATOM 713 C C . GLU A 1 88 ? -3.092 3.738 7.152 1.00 92.94 88 GLU A C 1
ATOM 715 O O . GLU A 1 88 ? -2.479 3.153 6.252 1.00 92.94 88 GLU A O 1
ATOM 720 N N . TYR A 1 89 ? -3.268 3.199 8.360 1.00 92.19 89 TYR A N 1
ATOM 721 C CA . TYR A 1 89 ? -2.766 1.882 8.719 1.00 92.19 89 TYR A CA 1
ATOM 722 C C . TYR A 1 89 ? -3.428 0.771 7.887 1.00 92.19 89 TYR A C 1
ATOM 724 O O . TYR A 1 89 ? -2.731 -0.102 7.350 1.00 92.19 89 TYR A O 1
ATOM 732 N N . ILE A 1 90 ? -4.755 0.806 7.730 1.00 93.56 90 ILE A N 1
ATOM 733 C CA . ILE A 1 90 ? -5.502 -0.161 6.913 1.00 93.56 90 ILE A CA 1
ATOM 734 C C . ILE A 1 90 ? -5.102 -0.046 5.440 1.00 93.56 90 ILE A C 1
ATOM 736 O O . ILE A 1 90 ? -4.797 -1.065 4.816 1.00 93.56 90 ILE A O 1
ATOM 740 N N . HIS A 1 91 ? -4.996 1.170 4.903 1.00 95.50 91 HIS A N 1
ATOM 741 C CA . HIS A 1 91 ? -4.566 1.409 3.526 1.00 95.50 91 HIS A CA 1
ATOM 742 C C . HIS A 1 91 ? -3.147 0.884 3.287 1.00 95.50 91 HIS A C 1
ATOM 744 O O . HIS A 1 91 ? -2.916 0.107 2.357 1.00 95.50 91 HIS A O 1
ATOM 750 N N . CYS A 1 92 ? -2.205 1.198 4.177 1.00 95.12 92 CYS A N 1
ATOM 751 C CA . CYS A 1 92 ? -0.850 0.661 4.095 1.00 95.12 92 CYS A CA 1
ATOM 752 C C . CYS A 1 92 ? -0.834 -0.875 4.153 1.00 95.12 92 CYS A C 1
ATOM 754 O O . CYS A 1 92 ? -0.079 -1.527 3.427 1.00 95.12 92 CYS A O 1
ATOM 756 N N . THR A 1 93 ? -1.704 -1.476 4.969 1.00 94.81 93 THR A N 1
ATOM 757 C CA . THR A 1 93 ? -1.823 -2.936 5.059 1.00 94.81 93 THR A CA 1
ATOM 758 C C . THR A 1 93 ? -2.385 -3.557 3.782 1.00 94.81 93 THR A C 1
ATOM 760 O O . THR A 1 93 ? -1.913 -4.621 3.370 1.00 94.81 93 THR A O 1
ATOM 763 N N . ILE A 1 94 ? -3.348 -2.906 3.126 1.00 96.44 94 ILE A N 1
ATOM 764 C CA . ILE A 1 94 ? -3.895 -3.336 1.832 1.00 96.44 94 ILE A CA 1
ATOM 765 C C . ILE A 1 94 ? -2.807 -3.291 0.757 1.00 96.44 94 ILE A C 1
ATOM 767 O O . ILE A 1 94 ? -2.588 -4.298 0.084 1.00 96.44 94 ILE A O 1
ATOM 771 N N . VAL A 1 95 ? -2.065 -2.182 0.653 1.00 96.19 95 VAL A N 1
ATOM 772 C CA . VAL A 1 95 ? -0.956 -2.043 -0.309 1.00 96.19 95 VAL A CA 1
ATOM 773 C C . VAL A 1 95 ? 0.114 -3.106 -0.057 1.00 96.19 95 VAL A C 1
ATOM 775 O O . VAL A 1 95 ? 0.497 -3.819 -0.980 1.00 96.19 95 VAL A O 1
ATOM 778 N N . ASN A 1 96 ? 0.541 -3.303 1.193 1.00 95.38 96 ASN A N 1
ATOM 779 C CA . ASN A 1 96 ? 1.527 -4.334 1.532 1.00 95.38 96 ASN A CA 1
ATOM 780 C C . ASN A 1 96 ? 1.010 -5.761 1.281 1.00 95.38 96 ASN A C 1
ATOM 782 O O . ASN A 1 96 ? 1.786 -6.633 0.887 1.00 95.38 96 ASN A O 1
ATOM 786 N N . SER A 1 97 ? -0.291 -6.005 1.472 1.00 95.12 97 SER A N 1
ATOM 787 C CA . SER A 1 97 ? -0.940 -7.281 1.138 1.00 95.12 97 SER A CA 1
ATOM 788 C C . SER A 1 97 ? -0.948 -7.533 -0.360 1.00 95.12 97 SER A C 1
ATOM 790 O O . SER A 1 97 ? -0.563 -8.616 -0.789 1.00 95.12 97 SER A O 1
ATOM 792 N N . TRP A 1 98 ? -1.295 -6.526 -1.155 1.00 95.44 98 TRP A N 1
ATOM 793 C CA . TRP A 1 98 ? -1.227 -6.611 -2.608 1.00 95.44 98 TRP A CA 1
ATOM 794 C C . TRP A 1 98 ? 0.205 -6.859 -3.096 1.00 95.44 98 TRP A C 1
ATOM 796 O O . TRP A 1 98 ? 0.438 -7.773 -3.884 1.00 95.44 98 TRP A O 1
ATOM 806 N N . LEU A 1 99 ? 1.179 -6.117 -2.560 1.00 94.50 99 LEU A N 1
ATOM 807 C CA . LEU A 1 99 ? 2.601 -6.288 -2.868 1.00 94.50 99 LEU A CA 1
ATOM 808 C C . LEU A 1 99 ? 3.079 -7.706 -2.557 1.00 94.50 99 LEU A C 1
ATOM 810 O O . LEU A 1 99 ? 3.804 -8.299 -3.354 1.00 94.50 99 LEU A O 1
ATOM 814 N N . HIS A 1 100 ? 2.645 -8.268 -1.425 1.00 93.62 100 HIS A N 1
ATOM 815 C CA . HIS A 1 100 ? 2.933 -9.652 -1.060 1.00 93.62 100 HIS A CA 1
ATOM 816 C C . HIS A 1 100 ? 2.451 -10.641 -2.128 1.00 93.62 100 HIS A C 1
ATOM 818 O O . HIS A 1 100 ? 3.233 -11.484 -2.572 1.00 93.62 100 HIS A O 1
ATOM 824 N N . GLU A 1 101 ? 1.206 -10.508 -2.591 1.00 92.00 101 GLU A N 1
ATOM 825 C CA . GLU A 1 101 ? 0.669 -11.351 -3.666 1.00 92.00 101 GLU A CA 1
ATOM 826 C C . GLU A 1 101 ? 1.402 -11.128 -4.997 1.00 92.00 101 GLU A C 1
ATOM 828 O O . GLU A 1 101 ? 1.767 -12.092 -5.675 1.00 92.00 101 GLU A O 1
ATOM 833 N N . TYR A 1 102 ? 1.721 -9.875 -5.330 1.00 91.31 102 TYR A N 1
ATOM 834 C CA . TYR A 1 102 ? 2.498 -9.526 -6.518 1.00 91.31 102 TYR A CA 1
ATOM 835 C C . TYR A 1 102 ? 3.868 -10.221 -6.520 1.00 91.31 102 TYR A C 1
ATOM 837 O O . TYR A 1 102 ? 4.222 -10.905 -7.487 1.00 91.31 102 TYR A O 1
ATOM 845 N N . MET A 1 103 ? 4.615 -10.149 -5.412 1.00 89.25 103 MET A N 1
ATOM 846 C CA . MET A 1 103 ? 5.904 -10.840 -5.279 1.00 89.25 103 MET A CA 1
ATOM 847 C C . MET A 1 103 ? 5.771 -12.366 -5.310 1.00 89.25 103 MET A C 1
ATOM 849 O O . MET A 1 103 ? 6.693 -13.090 -5.708 1.00 89.25 103 MET A O 1
ATOM 853 N N . ASN A 1 104 ? 4.621 -12.882 -4.884 1.00 88.00 104 ASN A N 1
ATOM 854 C CA . ASN A 1 104 ? 4.357 -14.309 -4.870 1.00 88.00 104 ASN A CA 1
ATOM 855 C C . ASN A 1 104 ? 4.114 -14.896 -6.259 1.00 88.00 104 ASN A C 1
ATOM 857 O O . ASN A 1 104 ? 4.191 -16.122 -6.377 1.00 88.00 104 ASN A O 1
ATOM 861 N N . VAL A 1 105 ? 3.932 -14.092 -7.307 1.00 87.19 105 VAL A N 1
ATOM 862 C CA . VAL A 1 105 ? 3.712 -14.612 -8.669 1.00 87.19 105 VAL A CA 1
ATOM 863 C C . VAL A 1 105 ? 4.613 -14.014 -9.747 1.00 87.19 105 VAL A C 1
ATOM 865 O O . VAL A 1 105 ? 4.762 -14.657 -10.786 1.00 87.19 105 VAL A O 1
ATOM 868 N N . ASN A 1 106 ? 5.278 -12.885 -9.476 1.00 85.31 106 ASN A N 1
ATOM 869 C CA . ASN A 1 106 ? 6.156 -12.191 -10.423 1.00 85.31 106 ASN A CA 1
ATOM 870 C C . ASN A 1 106 ? 7.652 -12.464 -10.186 1.00 85.31 106 ASN A C 1
ATOM 872 O O . ASN A 1 106 ? 8.085 -12.833 -9.089 1.00 85.31 106 ASN A O 1
ATOM 876 N N . CYS A 1 107 ? 8.454 -12.257 -11.232 1.00 81.44 107 CYS A N 1
ATOM 877 C CA . CYS A 1 107 ? 9.916 -12.321 -11.194 1.00 81.44 107 CYS A CA 1
ATOM 878 C C . CYS A 1 107 ? 10.503 -10.929 -10.928 1.00 81.44 107 CYS A C 1
ATOM 880 O O . CYS A 1 107 ? 9.960 -9.943 -11.405 1.00 81.44 107 CYS A O 1
ATOM 882 N N . ALA A 1 108 ? 11.603 -10.850 -10.171 1.00 80.75 108 ALA A N 1
ATOM 883 C CA . ALA A 1 108 ? 12.257 -9.584 -9.802 1.00 80.75 108 ALA A CA 1
ATOM 884 C C . ALA A 1 108 ? 11.316 -8.449 -9.301 1.00 80.75 108 ALA A C 1
ATOM 886 O O . ALA A 1 108 ? 11.562 -7.279 -9.582 1.00 80.75 108 ALA A O 1
ATOM 887 N N . PRO A 1 109 ? 10.270 -8.742 -8.502 1.00 84.75 109 PRO A N 1
ATOM 888 C CA . PRO A 1 109 ? 9.299 -7.731 -8.068 1.00 84.75 109 PRO A CA 1
ATOM 889 C C . PRO A 1 109 ? 9.926 -6.638 -7.182 1.00 84.75 109 PRO A C 1
ATOM 891 O O . PRO A 1 109 ? 9.388 -5.542 -7.057 1.00 84.75 109 PRO A O 1
ATOM 894 N N . TRP A 1 110 ? 11.076 -6.938 -6.572 1.00 89.12 110 TRP A N 1
ATOM 895 C CA . TRP A 1 110 ? 11.761 -6.073 -5.619 1.00 89.12 110 TRP A CA 1
ATOM 896 C C . TRP A 1 110 ? 12.292 -4.777 -6.233 1.00 89.12 110 TRP A C 1
ATOM 898 O O . TRP A 1 110 ? 12.228 -3.735 -5.581 1.00 89.12 110 TRP A O 1
ATOM 908 N N . ASP A 1 111 ? 12.786 -4.826 -7.470 1.00 89.75 111 ASP A N 1
ATOM 909 C CA . ASP A 1 111 ? 13.355 -3.648 -8.129 1.00 89.75 111 ASP A CA 1
ATOM 910 C C . ASP A 1 111 ? 12.253 -2.616 -8.402 1.00 89.75 111 ASP A C 1
ATOM 912 O O . ASP A 1 111 ? 12.385 -1.453 -8.028 1.00 89.75 111 ASP A O 1
ATOM 916 N N . ILE A 1 112 ? 11.110 -3.073 -8.925 1.00 92.06 112 ILE A N 1
ATOM 917 C CA . ILE A 1 112 ? 9.936 -2.230 -9.205 1.00 92.06 112 ILE A CA 1
ATOM 918 C C . ILE A 1 112 ? 9.395 -1.608 -7.914 1.00 92.06 112 ILE A C 1
ATOM 920 O O . ILE A 1 112 ? 9.111 -0.412 -7.857 1.00 92.06 112 ILE A O 1
ATOM 924 N N . MET A 1 113 ? 9.289 -2.413 -6.852 1.00 93.31 113 MET A N 1
ATOM 925 C CA . MET A 1 113 ? 8.859 -1.938 -5.538 1.00 93.31 113 MET A CA 1
ATOM 926 C C . MET A 1 113 ? 9.808 -0.879 -4.987 1.00 93.31 113 MET A C 1
ATOM 928 O O . MET A 1 113 ? 9.354 0.171 -4.537 1.00 93.31 113 MET A O 1
ATOM 932 N N . THR A 1 114 ? 11.115 -1.144 -5.030 1.00 92.69 114 THR A N 1
ATOM 933 C CA . THR A 1 114 ? 12.134 -0.215 -4.526 1.00 92.69 114 THR A CA 1
ATOM 934 C C . THR A 1 114 ? 12.021 1.125 -5.240 1.00 92.69 114 THR A C 1
ATOM 936 O O . THR A 1 114 ? 11.925 2.155 -4.577 1.00 92.69 114 THR A O 1
ATOM 939 N N . SER A 1 115 ? 11.907 1.114 -6.568 1.00 93.75 115 SER A N 1
ATOM 940 C CA . SER A 1 115 ? 11.738 2.337 -7.344 1.00 93.75 115 SER A CA 1
ATOM 941 C C . SER A 1 115 ? 10.452 3.096 -7.019 1.00 93.75 115 SER A C 1
ATOM 943 O O . SER A 1 115 ? 10.503 4.316 -6.905 1.00 93.75 115 SER A O 1
ATOM 945 N N . ALA A 1 116 ? 9.323 2.416 -6.798 1.00 95.75 116 ALA A N 1
ATOM 946 C CA . ALA A 1 116 ? 8.086 3.087 -6.392 1.00 95.75 116 ALA A CA 1
ATOM 947 C C . ALA A 1 116 ? 8.220 3.767 -5.014 1.00 95.75 116 ALA A C 1
ATOM 949 O O . ALA A 1 116 ? 7.778 4.901 -4.827 1.00 95.75 116 ALA A O 1
ATOM 950 N N . TYR A 1 117 ? 8.874 3.119 -4.044 1.00 95.06 117 TYR A N 1
ATOM 951 C CA . TYR A 1 117 ? 9.127 3.734 -2.734 1.00 95.06 117 TYR A CA 1
ATOM 952 C C . TYR A 1 117 ? 10.151 4.872 -2.800 1.00 95.06 117 TYR A C 1
ATOM 954 O O . TYR A 1 117 ? 10.018 5.850 -2.062 1.00 95.06 117 TYR A O 1
ATOM 962 N N . ASP A 1 118 ? 11.162 4.775 -3.661 1.00 94.19 118 ASP A N 1
ATOM 963 C CA . ASP A 1 118 ? 12.124 5.858 -3.873 1.00 94.19 118 ASP A CA 1
ATOM 964 C C . ASP A 1 118 ? 11.477 7.055 -4.576 1.00 94.19 118 ASP A C 1
ATOM 966 O O . ASP A 1 118 ? 11.694 8.195 -4.160 1.00 94.19 118 ASP A O 1
ATOM 970 N N . ALA A 1 119 ? 10.579 6.805 -5.528 1.00 95.69 119 ALA A N 1
ATOM 971 C CA . ALA A 1 119 ? 9.767 7.838 -6.157 1.00 95.69 119 ALA A CA 1
ATOM 972 C C . ALA A 1 119 ? 8.847 8.526 -5.136 1.00 95.69 119 ALA A C 1
ATOM 974 O O . ALA A 1 119 ? 8.746 9.752 -5.122 1.00 95.69 119 ALA A O 1
ATOM 975 N N . MET A 1 120 ? 8.264 7.777 -4.191 1.00 95.44 120 MET A N 1
ATOM 976 C CA . MET A 1 120 ? 7.497 8.372 -3.089 1.00 95.44 120 MET A CA 1
ATOM 977 C C . MET A 1 120 ? 8.368 9.266 -2.196 1.00 95.44 120 MET A C 1
ATOM 979 O O . MET A 1 120 ? 7.948 10.359 -1.815 1.00 95.44 120 MET A O 1
ATOM 983 N N . LYS A 1 121 ? 9.600 8.847 -1.873 1.00 93.19 121 LYS A N 1
ATOM 984 C CA . LYS A 1 121 ? 10.541 9.687 -1.106 1.00 93.19 121 LYS A CA 1
ATOM 985 C C . LYS A 1 121 ? 10.891 10.968 -1.861 1.00 93.19 121 LYS A C 1
ATOM 987 O O . LYS A 1 121 ? 11.005 12.018 -1.230 1.00 93.19 121 LYS A O 1
ATOM 992 N N . TYR A 1 122 ? 11.079 10.879 -3.176 1.00 93.94 122 TYR A N 1
ATOM 993 C CA . TYR A 1 122 ? 11.307 12.036 -4.036 1.00 93.94 122 TYR A CA 1
ATOM 994 C C . TYR A 1 122 ? 10.112 13.001 -3.990 1.00 93.94 122 TYR A C 1
ATOM 996 O O . TYR A 1 122 ? 10.282 14.157 -3.598 1.00 93.94 122 TYR A O 1
ATOM 1004 N N . LEU A 1 123 ? 8.900 12.511 -4.273 1.00 93.56 123 LEU A N 1
ATOM 1005 C CA . LEU A 1 123 ? 7.683 13.330 -4.280 1.00 93.56 123 LEU A CA 1
ATOM 1006 C C . LEU A 1 123 ? 7.396 13.954 -2.915 1.00 93.56 123 LEU A C 1
ATOM 1008 O O . LEU A 1 123 ? 7.030 15.119 -2.832 1.00 93.56 123 LEU A O 1
ATOM 1012 N N . CYS A 1 124 ? 7.635 13.234 -1.825 1.00 91.75 124 CYS A N 1
ATOM 1013 C CA . CYS A 1 124 ? 7.538 13.803 -0.487 1.00 91.75 124 CYS A CA 1
ATOM 1014 C C . CYS A 1 124 ? 8.441 15.017 -0.267 1.00 91.75 124 CYS A C 1
ATOM 1016 O O . CYS A 1 124 ? 7.988 16.012 0.289 1.00 91.75 124 CYS A O 1
ATOM 1018 N N . LYS A 1 125 ? 9.717 14.933 -0.667 1.00 92.25 125 LYS A N 1
ATOM 1019 C CA . LYS A 1 125 ? 10.656 16.057 -0.528 1.00 92.25 125 LYS A CA 1
ATOM 1020 C C . LYS A 1 125 ? 10.211 17.250 -1.367 1.00 92.25 125 LYS A C 1
ATOM 1022 O O . LYS A 1 125 ? 10.429 18.385 -0.964 1.00 92.25 125 LYS A O 1
ATOM 1027 N N . LEU A 1 126 ? 9.593 16.986 -2.516 1.00 92.19 126 LEU A N 1
ATOM 1028 C CA . LEU A 1 126 ? 9.055 18.016 -3.394 1.00 92.19 126 LEU A CA 1
ATOM 1029 C C . LEU A 1 126 ? 7.805 18.686 -2.797 1.00 92.19 126 LEU A C 1
ATOM 1031 O O . LEU A 1 126 ? 7.709 19.909 -2.784 1.00 92.19 126 LEU A O 1
ATOM 1035 N N . LEU A 1 127 ? 6.863 17.890 -2.287 1.00 89.94 127 LEU A N 1
ATOM 1036 C CA . LEU A 1 127 ? 5.566 18.352 -1.779 1.00 89.94 127 LEU A CA 1
ATOM 1037 C C . LEU A 1 127 ? 5.635 18.907 -0.351 1.00 89.94 127 LEU A C 1
ATOM 1039 O O . LEU A 1 127 ? 4.785 19.705 0.041 1.00 89.94 127 LEU A O 1
ATOM 1043 N N . ASN A 1 128 ? 6.619 18.476 0.436 1.00 90.50 128 ASN A N 1
ATOM 1044 C CA . ASN A 1 128 ? 6.802 18.880 1.824 1.00 90.50 128 ASN A CA 1
ATOM 1045 C C . ASN A 1 128 ? 8.300 19.027 2.169 1.00 90.50 128 ASN A C 1
ATOM 1047 O O . ASN A 1 128 ? 8.842 18.189 2.893 1.00 90.50 128 ASN A O 1
ATOM 1051 N N . PRO A 1 129 ? 8.988 20.075 1.667 1.00 89.56 129 PRO A N 1
ATOM 1052 C CA . PRO A 1 129 ? 10.445 20.206 1.787 1.00 89.56 129 PRO A CA 1
ATOM 1053 C C . PRO A 1 129 ? 10.976 20.252 3.225 1.00 89.56 129 PRO A C 1
ATOM 1055 O O . PRO A 1 129 ? 12.107 19.841 3.476 1.00 89.56 129 PRO A O 1
ATOM 1058 N N . GLU A 1 130 ? 10.171 20.754 4.162 1.00 90.06 130 GLU A N 1
ATOM 1059 C CA . GLU A 1 130 ? 10.563 20.955 5.563 1.00 90.06 130 GLU A CA 1
ATOM 1060 C C . GLU A 1 130 ? 9.986 19.899 6.516 1.00 90.06 130 GLU A C 1
ATOM 1062 O O . GLU A 1 130 ? 10.364 19.854 7.687 1.00 90.06 130 GLU A O 1
ATOM 1067 N N . GLY A 1 131 ? 9.058 19.060 6.050 1.00 84.88 131 GLY A N 1
ATOM 1068 C CA . GLY A 1 131 ? 8.311 18.156 6.916 1.00 84.88 131 GLY A CA 1
ATOM 1069 C C . GLY A 1 131 ? 8.713 16.689 6.802 1.00 84.88 131 GLY A C 1
ATOM 1070 O O . GLY A 1 131 ? 9.323 16.232 5.835 1.00 84.88 131 GLY A O 1
ATOM 1071 N N . GLU A 1 132 ? 8.326 15.918 7.818 1.00 82.75 132 GLU A N 1
ATOM 1072 C CA . GLU A 1 132 ? 8.513 14.474 7.804 1.00 82.75 132 GLU A CA 1
ATOM 1073 C C . GLU A 1 132 ? 7.568 13.814 6.796 1.00 82.75 132 GLU A C 1
ATOM 1075 O O . GLU A 1 132 ? 6.351 14.007 6.785 1.00 82.75 132 GLU A O 1
ATOM 1080 N N . CYS A 1 133 ? 8.159 12.986 5.950 1.00 81.94 133 CYS A N 1
ATOM 1081 C CA . CYS A 1 133 ? 7.468 12.161 4.980 1.00 81.94 133 CYS A CA 1
ATOM 1082 C C . CYS A 1 133 ? 6.973 10.891 5.697 1.00 81.94 133 CYS A C 1
ATOM 1084 O O . CYS A 1 133 ? 7.708 9.908 5.841 1.00 81.94 133 CYS A O 1
ATOM 1086 N N . LYS A 1 134 ? 5.745 10.942 6.234 1.00 79.19 134 LYS A N 1
ATOM 1087 C CA . LYS A 1 134 ? 5.092 9.774 6.843 1.00 79.19 134 LYS A CA 1
ATOM 1088 C C . LYS A 1 134 ? 4.727 8.784 5.744 1.00 79.19 134 LYS A C 1
ATOM 1090 O O . LYS A 1 134 ? 3.743 8.963 5.032 1.00 79.19 134 LYS A O 1
ATOM 1095 N N . ASN A 1 135 ? 5.530 7.732 5.625 1.00 76.69 135 ASN A N 1
ATOM 1096 C CA . ASN A 1 135 ? 5.375 6.763 4.550 1.00 76.69 135 ASN A CA 1
ATOM 1097 C C . ASN A 1 135 ? 4.839 5.448 5.066 1.00 76.69 135 ASN A C 1
ATOM 1099 O O . ASN A 1 135 ? 5.370 4.871 6.019 1.00 76.69 135 ASN A O 1
ATOM 1103 N N . CYS A 1 136 ? 3.868 4.907 4.337 1.00 90.19 136 CYS A N 1
ATOM 1104 C CA . CYS A 1 136 ? 3.735 3.466 4.289 1.00 90.19 136 CYS A CA 1
ATOM 1105 C C . CYS A 1 136 ? 5.061 2.894 3.778 1.00 90.19 136 CYS A C 1
ATOM 1107 O O . CYS A 1 136 ? 5.555 3.301 2.732 1.00 90.19 136 CYS A O 1
ATOM 1109 N N . VAL A 1 137 ? 5.658 1.985 4.540 1.00 89.62 137 VAL A N 1
ATOM 1110 C CA . VAL A 1 137 ? 6.863 1.252 4.143 1.00 89.62 137 VAL A CA 1
ATOM 1111 C C . VAL A 1 137 ? 6.455 -0.197 3.962 1.00 89.62 137 VAL A C 1
ATOM 1113 O O . VAL A 1 137 ? 5.659 -0.712 4.755 1.00 89.62 137 VAL A O 1
ATOM 1116 N N . TYR A 1 138 ? 7.001 -0.856 2.943 1.00 88.06 138 TYR A N 1
ATOM 1117 C CA . TYR A 1 138 ? 6.815 -2.289 2.791 1.00 88.06 138 TYR A CA 1
ATOM 1118 C C . TYR A 1 138 ? 7.420 -3.031 3.988 1.00 88.06 138 TYR A C 1
ATOM 1120 O O . TYR A 1 138 ? 8.594 -2.860 4.322 1.00 88.06 138 TYR A O 1
ATOM 1128 N N . LYS A 1 139 ? 6.607 -3.856 4.648 1.00 87.44 139 LYS A N 1
ATOM 1129 C CA . LYS A 1 139 ? 7.008 -4.674 5.800 1.00 87.44 139 LYS A CA 1
ATOM 1130 C C . LYS A 1 139 ? 6.344 -6.036 5.702 1.00 87.44 139 LYS A C 1
ATOM 1132 O O . LYS A 1 139 ? 5.336 -6.202 5.014 1.00 87.44 139 LYS A O 1
ATOM 1137 N N . GLN A 1 140 ? 6.887 -6.999 6.439 1.00 82.75 140 GLN A N 1
ATOM 1138 C CA . GLN A 1 140 ? 6.203 -8.266 6.645 1.00 82.75 140 GLN A CA 1
ATOM 1139 C C . GLN A 1 140 ? 4.831 -8.012 7.286 1.00 82.75 140 GLN A C 1
ATOM 1141 O O . GLN A 1 140 ? 4.716 -7.269 8.258 1.00 82.75 140 GLN A O 1
ATOM 1146 N N . LEU A 1 141 ? 3.793 -8.623 6.716 1.00 84.31 141 LEU A N 1
ATOM 1147 C CA . LEU A 1 141 ? 2.433 -8.526 7.234 1.00 84.31 141 LEU A CA 1
ATOM 1148 C C . LEU A 1 141 ? 2.327 -9.352 8.508 1.00 84.31 141 LEU A C 1
ATOM 1150 O O . LEU A 1 141 ? 2.518 -10.571 8.484 1.00 84.31 141 LEU A O 1
ATOM 1154 N N . GLU A 1 142 ? 2.012 -8.683 9.605 1.00 81.75 142 GLU A N 1
ATOM 1155 C CA . GLU A 1 142 ? 1.776 -9.327 10.888 1.00 81.75 142 GLU A CA 1
ATOM 1156 C C . GLU A 1 142 ? 0.280 -9.634 11.056 1.00 81.75 142 GLU A C 1
ATOM 1158 O O . GLU A 1 142 ? -0.565 -8.927 10.496 1.00 81.75 142 GLU A O 1
ATOM 1163 N N . PRO A 1 143 ? -0.084 -10.702 11.788 1.00 84.19 143 PRO A N 1
ATOM 1164 C CA . PRO A 1 143 ? -1.481 -11.010 12.053 1.00 84.19 143 PRO A CA 1
ATOM 1165 C C . PRO A 1 143 ? -2.188 -9.836 12.735 1.00 84.19 143 PRO A C 1
ATOM 1167 O O . PRO A 1 143 ? -1.739 -9.329 13.757 1.00 84.19 143 PRO A O 1
ATOM 1170 N N . MET A 1 144 ? -3.340 -9.447 12.195 1.00 83.25 144 MET A N 1
ATOM 1171 C CA . MET A 1 144 ? -4.205 -8.432 12.791 1.00 83.25 144 MET A CA 1
ATOM 1172 C C . MET A 1 144 ? -5.502 -9.102 13.199 1.00 83.25 144 MET A C 1
ATOM 1174 O O . MET A 1 144 ? -6.222 -9.620 12.340 1.00 83.25 144 MET A O 1
ATOM 1178 N N . ALA A 1 145 ? -5.794 -9.107 14.495 1.00 80.94 145 ALA A N 1
ATOM 1179 C CA . ALA A 1 145 ? -6.997 -9.730 15.015 1.00 80.94 145 ALA A CA 1
ATOM 1180 C C . ALA A 1 145 ? -7.803 -8.753 15.863 1.00 80.94 145 ALA A C 1
ATOM 1182 O O . ALA A 1 145 ? -7.301 -8.192 16.836 1.00 80.94 145 ALA A O 1
ATOM 1183 N N . ILE A 1 146 ? -9.088 -8.622 15.544 1.00 75.88 146 ILE A N 1
ATOM 1184 C CA . ILE A 1 146 ? -10.062 -8.027 16.453 1.00 75.88 146 ILE A CA 1
ATOM 1185 C C . ILE A 1 146 ? -10.567 -9.171 17.343 1.00 75.88 146 ILE A C 1
ATOM 1187 O O . ILE A 1 146 ? -11.084 -10.184 16.862 1.00 75.88 146 ILE A O 1
ATOM 1191 N N . LEU A 1 147 ? -10.368 -9.040 18.659 1.00 68.19 147 LEU A N 1
ATOM 1192 C CA . LEU A 1 147 ? -10.812 -10.004 19.689 1.00 68.19 147 LEU A CA 1
ATOM 1193 C C . LEU A 1 147 ? -10.182 -11.387 19.608 1.00 68.19 147 LEU A C 1
ATOM 1195 O O . LEU A 1 147 ? -10.859 -12.354 19.947 1.00 68.19 147 LEU A O 1
ATOM 1199 N N . THR A 1 148 ? -8.961 -11.485 19.080 1.00 74.19 148 THR A N 1
ATOM 1200 C CA . THR A 1 148 ? -8.267 -12.764 18.833 1.00 74.19 148 THR A CA 1
ATOM 1201 C C . THR A 1 148 ? -9.036 -13.750 17.934 1.00 74.19 148 THR A C 1
ATOM 1203 O O . THR A 1 148 ? -8.599 -14.883 17.752 1.00 74.19 148 THR A O 1
ATOM 1206 N N . LYS A 1 149 ? -10.158 -13.327 17.326 1.00 78.38 149 LYS A N 1
ATOM 1207 C CA . LYS A 1 149 ? -11.081 -14.183 16.561 1.00 78.38 149 LYS A CA 1
ATOM 1208 C C . LYS A 1 149 ? -11.254 -13.739 15.115 1.00 78.38 149 LYS A C 1
ATOM 1210 O O . LYS A 1 149 ? -11.326 -14.586 14.230 1.00 78.38 149 LYS A O 1
ATOM 1215 N N . ILE A 1 150 ? -11.342 -12.431 14.867 1.00 82.31 150 ILE A N 1
ATOM 1216 C CA . ILE A 1 150 ? -11.588 -11.900 13.524 1.00 82.31 150 ILE A CA 1
ATOM 1217 C C . ILE A 1 150 ? -10.253 -11.470 12.929 1.00 82.31 150 ILE A C 1
ATOM 1219 O O . ILE A 1 150 ? -9.709 -10.435 13.310 1.00 82.31 150 ILE A O 1
ATOM 1223 N N . SER A 1 151 ? -9.718 -12.282 12.017 1.00 89.94 151 SER A N 1
ATOM 1224 C CA . SER A 1 151 ? -8.484 -11.962 11.295 1.00 89.94 151 SER A CA 1
ATOM 1225 C C . SER A 1 151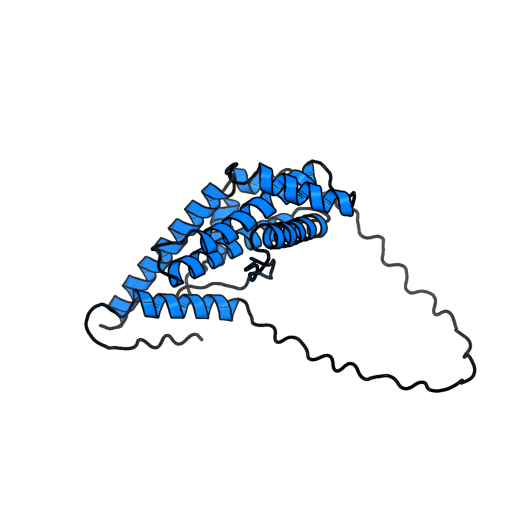 ? -8.757 -10.907 10.223 1.00 89.94 151 SER A C 1
ATOM 1227 O O . SER A 1 151 ? -9.232 -11.220 9.129 1.00 89.94 151 SER A O 1
ATOM 1229 N N . MET A 1 152 ? -8.433 -9.652 10.529 1.00 88.38 152 MET A N 1
ATOM 1230 C CA . MET A 1 152 ? -8.586 -8.535 9.593 1.00 88.38 152 MET A CA 1
ATOM 1231 C C . MET A 1 152 ? -7.637 -8.666 8.409 1.00 88.38 152 MET A C 1
ATOM 1233 O O . MET A 1 152 ? -8.014 -8.363 7.283 1.00 88.38 152 MET A O 1
ATOM 1237 N N . LEU A 1 153 ? -6.438 -9.213 8.631 1.00 90.12 153 LEU A N 1
ATOM 1238 C CA . LEU A 1 153 ? -5.519 -9.514 7.537 1.00 90.12 153 LEU A CA 1
ATOM 1239 C C . LEU A 1 153 ? -6.114 -10.551 6.571 1.00 90.12 153 LEU A C 1
ATOM 1241 O O . LEU A 1 153 ? -5.999 -10.397 5.357 1.00 90.12 153 LEU A O 1
ATOM 1245 N N . GLN A 1 154 ? -6.783 -11.590 7.090 1.00 92.19 154 GLN A N 1
ATOM 1246 C CA . GLN A 1 154 ? -7.459 -12.566 6.233 1.00 92.19 154 GLN A CA 1
ATOM 1247 C C . GLN A 1 154 ? -8.625 -11.927 5.476 1.00 92.19 154 GLN A C 1
ATOM 1249 O O . GLN A 1 154 ? -8.820 -12.234 4.302 1.00 92.19 154 GLN A O 1
ATOM 1254 N N . HIS A 1 155 ? -9.380 -11.036 6.123 1.00 92.94 155 HIS A N 1
ATOM 1255 C CA . HIS A 1 155 ? -10.447 -10.287 5.465 1.00 92.94 155 HIS A CA 1
ATOM 1256 C C . HIS A 1 155 ? -9.905 -9.438 4.304 1.00 92.94 155 HIS A C 1
ATOM 1258 O O . HIS A 1 155 ? -10.389 -9.574 3.184 1.00 92.94 155 HIS A O 1
ATOM 1264 N N . ILE A 1 156 ? -8.840 -8.664 4.538 1.00 94.19 156 ILE A N 1
ATOM 1265 C CA . ILE A 1 156 ? -8.163 -7.850 3.514 1.00 94.19 156 ILE A CA 1
ATOM 1266 C C . ILE A 1 156 ? -7.689 -8.716 2.343 1.00 94.19 156 ILE A C 1
ATOM 1268 O O . ILE A 1 156 ? -7.996 -8.419 1.191 1.00 94.19 156 ILE A O 1
ATOM 1272 N N . ARG A 1 157 ? -6.994 -9.828 2.612 1.00 94.25 157 ARG A N 1
ATOM 1273 C CA . ARG A 1 157 ? -6.525 -10.750 1.560 1.00 94.25 157 ARG A CA 1
ATOM 1274 C C . ARG A 1 157 ? -7.678 -11.356 0.762 1.00 94.25 157 ARG A C 1
ATOM 1276 O O . ARG A 1 157 ? -7.614 -11.438 -0.465 1.00 94.25 157 ARG A O 1
ATOM 1283 N N . ASN A 1 158 ? -8.752 -11.753 1.442 1.00 94.81 158 ASN A N 1
ATOM 1284 C CA . ASN A 1 158 ? -9.959 -12.258 0.792 1.00 94.81 158 ASN A CA 1
ATOM 1285 C C . ASN A 1 158 ? -10.627 -11.187 -0.085 1.00 94.81 158 ASN A C 1
ATOM 1287 O O . ASN A 1 158 ? -11.146 -11.519 -1.146 1.00 94.81 158 ASN A O 1
ATOM 1291 N N . ALA A 1 159 ? -10.626 -9.925 0.340 1.00 95.50 159 ALA A N 1
ATOM 1292 C CA . ALA A 1 159 ? -11.191 -8.825 -0.433 1.00 95.50 159 ALA A CA 1
ATOM 1293 C C . ALA A 1 159 ? -10.332 -8.509 -1.672 1.00 95.50 159 ALA A C 1
ATOM 1295 O O . ALA A 1 159 ? -10.864 -8.452 -2.779 1.00 95.50 159 ALA A O 1
ATOM 1296 N N . ILE A 1 160 ? -9.002 -8.434 -1.516 1.00 95.12 160 ILE A N 1
ATOM 1297 C CA . ILE A 1 160 ? -8.047 -8.257 -2.626 1.00 95.12 160 ILE A CA 1
ATOM 1298 C C . ILE A 1 160 ? -8.205 -9.377 -3.660 1.00 95.12 160 ILE A C 1
ATOM 1300 O O . ILE A 1 160 ? -8.433 -9.099 -4.830 1.00 95.12 160 ILE A O 1
ATOM 1304 N N . SER A 1 161 ? -8.150 -10.642 -3.232 1.00 94.25 161 SER A N 1
ATOM 1305 C CA . SER A 1 161 ? -8.234 -11.801 -4.142 1.00 94.25 161 SER A CA 1
ATOM 1306 C C . SER A 1 161 ? -9.550 -11.897 -4.922 1.00 94.25 161 SER A C 1
ATOM 1308 O O . SER A 1 161 ? -9.579 -12.484 -6.003 1.00 94.25 161 SER A O 1
ATOM 1310 N N . LYS A 1 162 ? -10.641 -11.324 -4.399 1.00 95.38 162 LYS A N 1
ATOM 1311 C CA . LYS A 1 162 ? -11.940 -11.252 -5.084 1.00 95.38 162 LYS A CA 1
ATOM 1312 C C . LYS A 1 162 ? -12.062 -10.047 -6.017 1.00 95.38 162 LYS A C 1
ATOM 1314 O O . LYS A 1 162 ? -12.935 -10.053 -6.884 1.00 95.38 162 LYS A O 1
ATOM 1319 N N . ASN A 1 163 ? -11.221 -9.027 -5.856 1.00 94.62 163 ASN A N 1
ATOM 1320 C CA . ASN A 1 163 ? -11.216 -7.862 -6.727 1.00 94.62 163 ASN A CA 1
ATOM 1321 C C . ASN A 1 163 ? -10.476 -8.192 -8.032 1.00 94.62 163 ASN A C 1
ATOM 1323 O O . ASN A 1 163 ? -9.247 -8.207 -8.095 1.00 94.62 163 ASN A O 1
ATOM 1327 N N . ARG A 1 164 ? -11.252 -8.478 -9.083 1.00 93.50 164 ARG A N 1
ATOM 1328 C CA . ARG A 1 164 ? -10.730 -8.917 -10.381 1.00 93.50 164 ARG A CA 1
ATOM 1329 C C . ARG A 1 164 ? -9.755 -7.914 -10.996 1.00 93.50 164 ARG A C 1
ATOM 1331 O O . ARG A 1 164 ? -8.704 -8.332 -11.456 1.00 93.50 164 ARG A O 1
ATOM 1338 N N . GLU A 1 165 ? -10.086 -6.630 -10.986 1.00 91.38 165 GLU A N 1
ATOM 1339 C CA . GLU A 1 165 ? -9.267 -5.582 -11.606 1.00 91.38 165 GLU A CA 1
ATOM 1340 C C . GLU A 1 165 ? -7.895 -5.461 -10.920 1.00 91.38 165 GLU A C 1
ATOM 1342 O O . GLU A 1 165 ? -6.857 -5.443 -11.577 1.00 91.38 165 GLU A O 1
ATOM 1347 N N . ILE A 1 166 ? -7.874 -5.473 -9.582 1.00 92.00 166 ILE A N 1
ATOM 1348 C CA . ILE A 1 166 ? -6.629 -5.455 -8.797 1.00 92.00 166 ILE A CA 1
ATOM 1349 C C . ILE A 1 166 ? -5.796 -6.724 -9.047 1.00 92.00 166 ILE A C 1
ATOM 1351 O O . ILE A 1 166 ? -4.565 -6.668 -9.133 1.00 92.00 166 ILE A O 1
ATOM 1355 N N . MET A 1 167 ? -6.456 -7.880 -9.154 1.00 92.06 167 MET A N 1
ATOM 1356 C CA . MET A 1 167 ? -5.792 -9.161 -9.407 1.00 92.06 167 MET A CA 1
ATOM 1357 C C . MET A 1 167 ? -5.322 -9.318 -10.856 1.00 92.06 167 MET A C 1
ATOM 1359 O O . MET A 1 167 ? -4.386 -10.075 -11.107 1.00 92.06 167 MET A O 1
ATOM 1363 N N . GLU A 1 168 ? -5.926 -8.626 -11.818 1.00 91.19 168 GLU A N 1
ATOM 1364 C CA . GLU A 1 168 ? -5.466 -8.616 -13.209 1.00 91.19 168 GLU A CA 1
ATOM 1365 C C . GLU A 1 168 ? -4.055 -8.019 -13.308 1.00 91.19 168 GLU A C 1
ATOM 1367 O O . GLU A 1 168 ? -3.201 -8.620 -13.956 1.00 91.19 168 GLU A O 1
ATOM 1372 N N . LEU A 1 169 ? -3.740 -6.952 -12.563 1.00 86.88 169 LEU A N 1
ATOM 1373 C CA . LEU A 1 169 ? -2.372 -6.407 -12.486 1.00 86.88 169 LEU A CA 1
ATOM 1374 C C . LEU A 1 169 ? -1.353 -7.400 -11.899 1.00 86.88 169 LEU A C 1
ATOM 1376 O O . LEU A 1 169 ? -0.186 -7.392 -12.289 1.00 86.88 169 LEU A O 1
ATOM 1380 N N . ILE A 1 170 ? -1.790 -8.278 -10.990 1.00 84.88 170 ILE A N 1
ATOM 1381 C CA . ILE A 1 170 ? -0.956 -9.340 -10.407 1.00 84.88 170 ILE A CA 1
ATOM 1382 C C . ILE A 1 170 ? -0.720 -10.473 -11.414 1.00 84.88 170 ILE A C 1
ATOM 1384 O O . ILE A 1 170 ? 0.399 -10.972 -11.531 1.00 84.88 170 ILE A O 1
ATOM 1388 N N . ASN A 1 171 ? -1.771 -10.895 -12.121 1.00 80.25 171 ASN A N 1
ATOM 1389 C CA . ASN A 1 171 ? -1.768 -12.108 -12.942 1.00 80.25 171 ASN A CA 1
ATOM 1390 C C . ASN A 1 171 ? -1.306 -11.885 -14.387 1.00 80.25 171 ASN A C 1
ATOM 1392 O O . ASN A 1 171 ? -0.836 -12.829 -15.025 1.00 80.25 171 ASN A O 1
ATOM 1396 N N . ASN A 1 172 ? -1.442 -10.669 -14.918 1.00 70.75 172 ASN A N 1
ATOM 1397 C CA . ASN A 1 172 ? -1.152 -10.379 -16.324 1.00 70.75 172 ASN A CA 1
ATOM 1398 C C . ASN A 1 172 ? 0.346 -10.227 -16.622 1.00 70.75 172 ASN A C 1
ATOM 1400 O O . ASN A 1 172 ? 0.717 -10.096 -17.789 1.00 70.75 172 ASN A O 1
ATOM 1404 N N . LYS A 1 173 ? 1.220 -10.267 -15.608 1.00 62.84 173 LYS A N 1
ATOM 1405 C CA . LYS A 1 173 ? 2.664 -10.087 -15.786 1.00 62.84 173 LYS A CA 1
ATOM 1406 C C . LYS A 1 173 ? 3.434 -11.298 -15.265 1.00 62.84 173 LYS A C 1
ATOM 1408 O O . LYS A 1 173 ? 3.235 -11.778 -14.160 1.00 62.84 173 LYS A O 1
ATOM 1413 N N . PHE A 1 174 ? 4.229 -11.862 -16.174 1.00 57.38 174 PHE A N 1
ATOM 1414 C CA . PHE A 1 174 ? 5.226 -12.920 -15.988 1.00 57.38 174 PHE A CA 1
ATOM 1415 C C . PHE A 1 174 ? 4.893 -14.001 -14.947 1.00 57.38 174 PHE A C 1
ATOM 1417 O O . PHE A 1 174 ? 5.442 -13.982 -13.844 1.00 57.38 174 PHE A O 1
ATOM 1424 N N . PRO A 1 175 ? 4.091 -15.025 -15.303 1.00 62.03 175 PRO A N 1
ATOM 1425 C CA . PRO A 1 175 ? 3.894 -16.164 -14.419 1.00 62.03 175 PRO A CA 1
ATOM 1426 C C . PRO A 1 175 ? 5.252 -16.757 -14.022 1.00 62.03 175 PRO A C 1
ATOM 1428 O O . PRO A 1 175 ? 6.041 -17.148 -14.889 1.00 62.03 175 PRO A O 1
ATOM 1431 N N . LYS A 1 176 ? 5.489 -16.886 -12.708 1.00 56.97 176 LYS A N 1
ATOM 1432 C CA . LYS A 1 176 ? 6.692 -17.443 -12.047 1.00 56.97 176 LYS A CA 1
ATOM 1433 C C . LYS A 1 176 ? 7.371 -18.637 -12.727 1.00 56.97 176 LYS A C 1
ATOM 1435 O O . LYS A 1 176 ? 8.567 -18.854 -12.552 1.00 56.97 176 LYS A O 1
ATOM 1440 N N . LYS A 1 177 ? 6.626 -19.411 -13.520 1.00 57.66 177 LYS A N 1
ATOM 1441 C CA . LYS A 1 177 ? 7.141 -20.493 -14.374 1.00 57.66 177 LYS A CA 1
ATOM 1442 C C . LYS A 1 177 ? 8.257 -20.043 -15.330 1.00 57.66 177 LYS A C 1
ATOM 1444 O O . LYS A 1 177 ? 9.003 -20.899 -15.795 1.00 57.66 177 LYS A O 1
ATOM 1449 N N . GLN A 1 178 ? 8.377 -18.745 -15.608 1.00 66.62 178 GLN A N 1
ATOM 1450 C CA . GLN A 1 178 ? 9.384 -18.174 -16.506 1.00 66.62 178 GLN A CA 1
ATOM 1451 C C . GLN A 1 178 ? 10.502 -17.410 -15.787 1.00 66.62 178 GLN A C 1
ATOM 1453 O O . GLN A 1 178 ? 11.364 -16.846 -16.459 1.00 66.62 178 GLN A O 1
ATOM 1458 N N . CYS A 1 179 ? 10.535 -17.387 -14.447 1.00 74.12 179 CYS A N 1
ATOM 1459 C CA . CYS A 1 179 ? 11.632 -16.712 -13.760 1.00 74.12 179 CYS A CA 1
ATOM 1460 C C . CYS A 1 179 ? 12.960 -17.375 -14.139 1.00 74.12 179 CYS A C 1
ATOM 1462 O O . CYS A 1 179 ? 13.055 -18.608 -14.062 1.00 74.12 179 CYS A O 1
ATOM 1464 N N . PRO A 1 180 ? 13.987 -16.590 -14.524 1.00 73.75 180 PRO A N 1
ATOM 1465 C CA . PRO A 1 180 ? 15.317 -17.125 -14.738 1.00 73.75 180 PRO A CA 1
ATOM 1466 C C . PRO A 1 180 ? 15.698 -17.944 -13.511 1.00 73.75 180 PRO A C 1
ATOM 1468 O O . PRO A 1 180 ? 15.654 -17.442 -12.384 1.00 73.75 180 PRO A O 1
ATOM 1471 N N . LYS A 1 181 ? 16.018 -19.228 -13.710 1.00 74.00 181 LYS A N 1
ATOM 1472 C CA . LYS A 1 181 ? 16.552 -20.030 -12.610 1.00 74.00 181 LYS A CA 1
ATOM 1473 C C . LYS A 1 181 ? 17.785 -19.288 -12.098 1.00 74.00 181 LYS A C 1
ATOM 1475 O O . LYS A 1 181 ? 18.613 -18.906 -12.933 1.00 74.00 181 LYS A O 1
ATOM 1480 N N . PRO A 1 182 ? 17.921 -19.079 -10.774 1.00 71.31 182 PRO A N 1
ATOM 1481 C CA . PRO A 1 182 ? 19.154 -18.548 -10.227 1.00 71.31 182 PRO A CA 1
ATOM 1482 C C . PRO A 1 182 ? 20.307 -19.353 -10.828 1.00 71.31 182 PRO A C 1
ATOM 1484 O O . PRO A 1 182 ? 20.181 -20.585 -10.912 1.00 71.31 182 PRO A O 1
ATOM 1487 N N . PRO A 1 183 ? 21.385 -18.702 -11.301 1.00 73.50 183 PRO A N 1
ATOM 1488 C CA . PRO A 1 183 ? 22.533 -19.440 -11.791 1.00 73.50 183 PRO A CA 1
ATOM 1489 C C . PRO A 1 183 ? 22.920 -20.461 -10.715 1.00 73.50 183 PRO A C 1
ATOM 1491 O O . PRO A 1 183 ? 22.860 -20.127 -9.524 1.00 73.50 183 PRO A O 1
ATOM 1494 N N . PRO A 1 184 ? 23.243 -21.710 -11.101 1.00 79.12 184 PRO A N 1
ATOM 1495 C CA . PRO A 1 184 ? 23.582 -22.733 -10.128 1.00 79.12 184 PRO A CA 1
ATOM 1496 C C . PRO A 1 184 ? 24.652 -22.166 -9.191 1.00 79.12 184 PRO A C 1
ATOM 1498 O O . PRO A 1 184 ? 25.566 -21.483 -9.674 1.00 79.12 184 PRO A O 1
ATOM 1501 N N . PRO A 1 185 ? 24.524 -22.376 -7.866 1.00 73.69 185 PRO A N 1
ATOM 1502 C CA . PRO A 1 185 ? 25.484 -21.843 -6.916 1.00 73.69 185 PRO A CA 1
ATOM 1503 C C . PRO A 1 185 ? 26.873 -22.252 -7.392 1.00 73.69 185 PRO A C 1
ATOM 1505 O O . PRO A 1 185 ? 27.119 -23.442 -7.606 1.00 73.69 185 PRO A O 1
ATOM 1508 N N . LYS A 1 186 ? 27.750 -21.264 -7.631 1.00 73.75 186 LYS A N 1
ATOM 1509 C CA . LYS A 1 186 ? 29.119 -21.542 -8.073 1.00 73.75 186 LYS A CA 1
ATOM 1510 C C . LYS A 1 186 ? 29.691 -22.598 -7.121 1.00 73.75 186 LYS A C 1
ATOM 1512 O O . LYS A 1 186 ? 29.608 -22.388 -5.905 1.00 73.75 186 LYS A O 1
ATOM 1517 N N . PRO A 1 187 ? 30.201 -23.734 -7.631 1.00 72.56 187 PRO A N 1
ATOM 1518 C CA . PRO A 1 187 ? 30.734 -24.776 -6.771 1.00 72.56 187 PRO A CA 1
ATOM 1519 C C . PRO A 1 187 ? 31.777 -24.144 -5.851 1.00 72.56 187 PRO A C 1
ATOM 1521 O O . PRO A 1 187 ? 32.669 -23.439 -6.317 1.00 72.56 187 PRO A O 1
ATOM 1524 N N . LYS A 1 188 ? 31.651 -24.370 -4.538 1.00 72.75 188 LYS A N 1
ATOM 1525 C CA . LYS A 1 188 ? 32.576 -23.861 -3.506 1.00 72.75 188 LYS A CA 1
ATOM 1526 C C . LYS A 1 188 ? 33.952 -24.562 -3.544 1.00 72.75 188 LYS A C 1
ATOM 1528 O O . LYS A 1 188 ? 34.603 -24.706 -2.516 1.00 72.75 188 LYS A O 1
ATOM 1533 N N . ASN A 1 189 ? 34.397 -24.979 -4.727 1.00 62.44 189 ASN A N 1
ATOM 1534 C CA . ASN A 1 189 ? 35.694 -25.590 -4.988 1.00 62.44 189 ASN A CA 1
ATOM 1535 C C . ASN A 1 189 ? 36.452 -24.588 -5.878 1.00 62.44 189 ASN A C 1
ATOM 1537 O O . ASN A 1 189 ? 35.975 -24.257 -6.953 1.00 62.44 189 ASN A O 1
ATOM 1541 N N . ALA A 1 190 ? 37.588 -24.013 -5.514 1.00 48.94 190 ALA A N 1
ATOM 1542 C CA . ALA A 1 190 ? 38.638 -24.539 -4.675 1.00 48.94 190 ALA A CA 1
ATOM 1543 C C . ALA A 1 190 ? 39.005 -23.556 -3.564 1.00 48.94 190 ALA A C 1
ATOM 1545 O O . ALA A 1 190 ? 39.112 -22.348 -3.775 1.00 48.94 190 ALA A O 1
ATOM 1546 N N . LEU A 1 191 ? 39.265 -24.128 -2.393 1.00 55.69 191 LEU A N 1
ATOM 1547 C CA . LEU A 1 191 ? 40.212 -23.614 -1.421 1.00 55.69 191 LEU A CA 1
ATOM 1548 C C . LEU A 1 191 ? 41.512 -23.282 -2.175 1.00 55.69 191 LEU A C 1
ATOM 1550 O O . LEU A 1 191 ? 42.350 -24.150 -2.405 1.00 55.69 191 LEU A O 1
ATOM 1554 N N . SER A 1 192 ? 41.640 -22.042 -2.645 1.00 52.88 192 SER A N 1
ATOM 1555 C CA . SER A 1 192 ? 42.919 -21.524 -3.100 1.00 52.88 192 SER A CA 1
ATOM 1556 C C . SER A 1 192 ? 43.774 -21.457 -1.848 1.00 52.88 192 SER A C 1
ATOM 1558 O O . SER A 1 192 ? 43.542 -20.604 -0.992 1.00 52.88 192 SER A O 1
ATOM 1560 N N . SER A 1 193 ? 44.699 -22.405 -1.709 1.00 53.19 193 SER A N 1
ATOM 1561 C CA . SER A 1 193 ? 45.784 -22.361 -0.737 1.00 53.19 193 SER A CA 1
ATOM 1562 C C . SER A 1 193 ? 46.527 -21.039 -0.909 1.00 53.19 193 SER A C 1
ATOM 1564 O O . SER A 1 193 ? 47.436 -20.918 -1.727 1.00 53.19 193 SER A O 1
ATOM 1566 N N . ALA A 1 194 ? 46.088 -20.014 -0.184 1.00 52.53 194 ALA A N 1
ATOM 1567 C CA . ALA A 1 194 ? 46.779 -18.749 -0.087 1.00 52.53 194 ALA A CA 1
ATOM 1568 C C . ALA A 1 194 ? 47.898 -18.930 0.935 1.00 52.53 194 ALA A C 1
ATOM 1570 O O . ALA A 1 194 ? 47.676 -18.975 2.145 1.00 52.53 194 ALA A O 1
ATOM 1571 N N . THR A 1 195 ? 49.105 -19.070 0.403 1.00 59.25 195 THR A N 1
ATOM 1572 C CA . THR A 1 195 ? 50.368 -18.793 1.074 1.00 59.25 195 THR A CA 1
ATOM 1573 C C . THR A 1 195 ? 50.241 -17.532 1.933 1.00 59.25 195 THR A C 1
ATOM 1575 O O . THR A 1 195 ? 49.825 -16.479 1.449 1.00 59.25 195 THR A O 1
ATOM 1578 N N . HIS A 1 196 ? 50.595 -17.656 3.212 1.00 46.25 196 HIS A N 1
ATOM 1579 C CA . HIS A 1 196 ? 50.649 -16.556 4.170 1.00 46.25 196 HIS A CA 1
ATOM 1580 C C . HIS A 1 196 ? 51.485 -15.373 3.641 1.00 46.25 196 HIS A C 1
ATOM 1582 O O . HIS A 1 196 ? 52.648 -15.576 3.283 1.00 46.25 196 HIS A O 1
ATOM 1588 N N . PRO A 1 197 ? 50.967 -14.132 3.664 1.00 60.81 197 PRO A N 1
ATOM 1589 C CA . PRO A 1 197 ? 51.807 -12.945 3.655 1.00 60.81 197 PRO A CA 1
ATOM 1590 C C . PRO A 1 197 ? 52.446 -12.737 5.044 1.00 60.81 197 PRO A C 1
ATOM 1592 O O . PRO A 1 197 ? 51.787 -12.973 6.063 1.00 60.81 197 PRO A O 1
ATOM 1595 N N . PRO A 1 198 ? 53.711 -12.286 5.119 1.00 60.78 198 PRO A N 1
ATOM 1596 C CA . PRO A 1 198 ? 54.356 -11.957 6.381 1.00 60.78 198 PRO A CA 1
ATOM 1597 C C . PRO A 1 198 ? 53.731 -10.716 7.030 1.00 60.78 198 PRO A C 1
ATOM 1599 O O . PRO A 1 198 ? 53.328 -9.760 6.367 1.00 60.78 198 PRO A O 1
ATOM 1602 N N . ALA A 1 199 ? 53.671 -10.769 8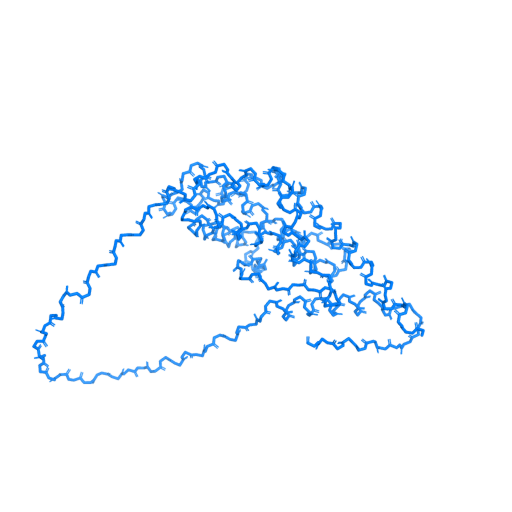.359 1.00 62.53 199 ALA A N 1
ATOM 1603 C CA . ALA A 1 199 ? 53.075 -9.789 9.250 1.00 62.53 199 ALA A CA 1
ATOM 1604 C C . ALA A 1 199 ? 53.634 -8.369 9.051 1.00 62.53 199 ALA A C 1
ATOM 1606 O O . ALA A 1 199 ? 54.838 -8.136 9.156 1.00 62.53 199 ALA A O 1
ATOM 1607 N N . GLY A 1 200 ? 52.733 -7.403 8.850 1.00 59.88 200 GLY A N 1
ATOM 1608 C CA . GLY A 1 200 ? 53.065 -5.988 8.733 1.00 59.88 200 GLY A CA 1
ATOM 1609 C C . GLY A 1 200 ? 51.963 -5.085 9.286 1.00 59.88 200 GLY A C 1
ATOM 1610 O O . GLY A 1 200 ? 50.969 -4.850 8.618 1.00 59.88 200 GLY A O 1
ATOM 1611 N N . LYS A 1 201 ? 52.220 -4.570 10.494 1.00 49.94 201 LYS A N 1
ATOM 1612 C CA . LYS A 1 201 ? 51.719 -3.337 11.136 1.00 49.94 201 LYS A CA 1
ATOM 1613 C C . LYS A 1 201 ? 50.200 -3.140 11.299 1.00 49.94 201 LYS A C 1
ATOM 1615 O O . LYS A 1 201 ? 49.452 -2.832 10.382 1.00 49.94 201 LYS A O 1
ATOM 1620 N N . VAL A 1 202 ? 49.821 -3.212 12.574 1.00 50.16 202 VAL A N 1
ATOM 1621 C CA . VAL A 1 202 ? 48.534 -2.877 13.185 1.00 50.16 202 VAL A CA 1
ATOM 1622 C C . VAL A 1 202 ? 48.220 -1.389 12.986 1.00 50.16 202 VAL A C 1
ATOM 1624 O O . VAL A 1 202 ? 48.930 -0.536 13.515 1.00 50.16 202 VAL A O 1
ATOM 1627 N N . ALA A 1 203 ? 47.145 -1.085 12.260 1.00 52.06 203 ALA A N 1
ATOM 1628 C CA . ALA A 1 203 ? 46.463 0.205 12.318 1.00 52.06 203 ALA A CA 1
ATOM 1629 C C . ALA A 1 203 ? 45.193 0.045 13.166 1.00 52.06 203 ALA A C 1
ATOM 1631 O O . ALA A 1 203 ? 44.485 -0.958 13.060 1.00 52.06 203 ALA A O 1
ATOM 1632 N N . ALA A 1 204 ? 44.960 1.012 14.051 1.00 50.94 204 ALA A N 1
ATOM 1633 C CA . ALA A 1 204 ? 43.873 1.021 15.017 1.00 50.94 204 ALA A CA 1
ATOM 1634 C C . ALA A 1 204 ? 42.507 0.978 14.314 1.00 50.94 204 ALA A C 1
ATOM 1636 O O . ALA A 1 204 ? 42.141 1.897 13.587 1.00 50.94 204 ALA A O 1
ATOM 1637 N N . ALA A 1 205 ? 41.760 -0.100 14.547 1.00 41.50 205 ALA A N 1
ATOM 1638 C CA . ALA A 1 205 ? 40.372 -0.219 14.136 1.00 41.50 205 ALA A CA 1
ATOM 1639 C C . ALA A 1 205 ? 39.488 0.567 15.116 1.00 41.50 205 ALA A C 1
ATOM 1641 O O . ALA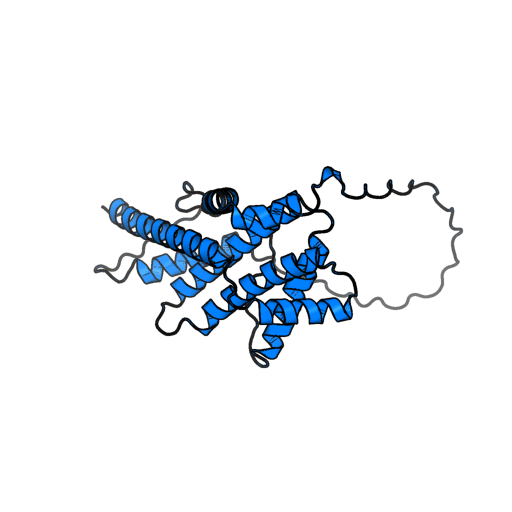 A 1 205 ? 39.333 0.179 16.278 1.00 41.50 205 ALA A O 1
ATOM 1642 N N . GLU A 1 206 ? 38.901 1.662 14.638 1.00 42.03 206 GLU A N 1
ATOM 1643 C CA . GLU A 1 206 ? 37.765 2.311 15.286 1.00 42.03 206 GLU A CA 1
ATOM 1644 C C . GLU A 1 206 ? 36.601 1.319 15.361 1.00 42.03 206 GLU A C 1
ATOM 1646 O O . GLU A 1 206 ? 36.056 0.860 14.354 1.00 42.03 206 GLU A O 1
ATOM 1651 N N . LYS A 1 207 ? 36.228 0.958 16.591 1.00 38.47 207 LYS A N 1
ATOM 1652 C CA . LYS A 1 207 ? 35.030 0.172 16.873 1.00 38.47 207 LYS A CA 1
ATOM 1653 C C . LYS A 1 207 ? 33.802 1.035 16.592 1.00 38.47 207 LYS A C 1
ATOM 1655 O O . LYS A 1 207 ? 33.342 1.767 17.462 1.00 38.47 207 LYS A O 1
ATOM 1660 N N . SER A 1 208 ? 33.248 0.899 15.391 1.00 36.97 208 SER A N 1
ATOM 1661 C CA . SER A 1 208 ? 31.861 1.264 15.104 1.00 36.97 208 SER A CA 1
ATOM 1662 C C . SER A 1 208 ? 30.945 0.431 16.008 1.00 36.97 208 SER A C 1
ATOM 1664 O O . SER A 1 208 ? 30.742 -0.768 15.799 1.00 36.97 208 SER A O 1
ATOM 1666 N N . VAL A 1 209 ? 30.442 1.053 17.076 1.00 39.06 209 VAL A N 1
ATOM 1667 C CA . VAL A 1 209 ? 29.403 0.478 17.933 1.00 39.06 209 VAL A CA 1
ATOM 1668 C C . VAL A 1 209 ? 28.118 0.456 17.114 1.00 39.06 209 VAL A C 1
ATOM 1670 O O . VAL A 1 209 ? 27.396 1.444 17.016 1.00 39.06 209 VAL A O 1
ATOM 1673 N N . THR A 1 210 ? 27.848 -0.688 16.490 1.00 30.27 210 THR A N 1
ATOM 1674 C CA . THR A 1 210 ? 26.578 -0.946 15.815 1.00 30.27 210 THR A CA 1
ATOM 1675 C C . THR A 1 210 ? 25.524 -1.187 16.894 1.00 30.27 210 THR A C 1
ATOM 1677 O O . THR A 1 210 ? 25.402 -2.293 17.416 1.00 30.27 210 THR A O 1
ATOM 1680 N N . ILE A 1 211 ? 24.798 -0.138 17.286 1.00 33.62 211 ILE A N 1
ATOM 1681 C CA . ILE A 1 211 ? 23.584 -0.288 18.096 1.00 33.62 211 ILE A CA 1
ATOM 1682 C C . ILE A 1 211 ? 22.532 -0.915 17.168 1.00 33.62 211 ILE A C 1
ATOM 1684 O O . ILE A 1 211 ? 22.183 -0.285 16.168 1.00 33.62 211 ILE A O 1
ATOM 1688 N N . PRO A 1 212 ? 22.037 -2.139 17.432 1.00 34.69 212 PRO A N 1
ATOM 1689 C CA . PRO A 1 212 ? 20.993 -2.723 16.605 1.00 34.69 212 PRO A CA 1
ATOM 1690 C C . PRO A 1 212 ? 19.740 -1.838 16.702 1.00 34.69 212 PRO A C 1
ATOM 1692 O O . PRO A 1 212 ? 19.307 -1.521 17.817 1.00 34.69 212 PRO A O 1
ATOM 1695 N N . PRO A 1 213 ? 19.159 -1.401 15.571 1.00 40.47 213 PRO A N 1
ATOM 1696 C CA . PRO A 1 213 ? 17.948 -0.597 15.590 1.00 40.47 213 PRO A CA 1
ATOM 1697 C C . PRO A 1 213 ? 16.840 -1.397 16.278 1.00 40.47 213 PRO A C 1
ATOM 1699 O O . PRO A 1 213 ? 16.540 -2.523 15.879 1.00 40.47 213 PRO A O 1
ATOM 1702 N N . LYS A 1 214 ? 16.242 -0.826 17.332 1.00 42.62 214 LYS A N 1
ATOM 1703 C CA . LYS A 1 214 ? 15.072 -1.411 17.999 1.00 42.62 214 LYS A CA 1
ATOM 1704 C C . LYS A 1 214 ? 13.974 -1.580 16.953 1.00 42.62 214 LYS A C 1
ATOM 1706 O O . LYS A 1 214 ? 13.394 -0.600 16.494 1.00 42.62 214 LYS A O 1
ATOM 1711 N N . THR A 1 215 ? 13.727 -2.820 16.551 1.00 45.41 215 THR A N 1
ATOM 1712 C CA . THR A 1 215 ? 12.677 -3.156 15.596 1.00 45.41 215 THR A CA 1
ATOM 1713 C C . THR A 1 215 ? 11.351 -3.068 16.340 1.00 45.41 215 THR A C 1
ATOM 1715 O O . THR A 1 215 ? 10.995 -3.972 17.088 1.00 45.41 215 THR A O 1
ATOM 1718 N N . VAL A 1 216 ? 10.658 -1.936 16.218 1.00 51.66 216 VAL A N 1
ATOM 1719 C CA . VAL A 1 216 ? 9.268 -1.824 16.676 1.00 51.66 216 VAL A CA 1
ATOM 1720 C C . VAL A 1 216 ? 8.440 -2.752 15.792 1.00 51.66 216 VAL A C 1
ATOM 1722 O O . VAL A 1 216 ? 8.491 -2.624 14.567 1.00 51.66 216 VAL A O 1
ATOM 1725 N N . THR A 1 217 ? 7.735 -3.710 16.394 1.00 61.47 217 THR A N 1
ATOM 1726 C CA . THR A 1 217 ? 6.932 -4.673 15.630 1.00 61.47 217 THR A CA 1
ATOM 1727 C C . THR A 1 217 ? 5.657 -4.002 15.119 1.00 61.47 217 THR A C 1
ATOM 1729 O O . THR A 1 217 ? 5.156 -3.037 15.700 1.00 61.47 217 THR A O 1
ATOM 1732 N N . THR A 1 218 ? 5.124 -4.458 13.990 1.00 59.53 218 THR A N 1
ATOM 1733 C CA . THR A 1 218 ? 3.923 -3.862 13.375 1.00 59.53 218 THR A CA 1
ATOM 1734 C C . THR A 1 218 ? 2.666 -4.145 14.207 1.00 59.53 218 THR A C 1
ATOM 1736 O O . THR A 1 218 ? 1.739 -3.333 14.215 1.00 59.53 218 THR A O 1
ATOM 1739 N N . THR A 1 219 ? 2.662 -5.249 14.957 1.00 64.38 219 THR A N 1
ATOM 1740 C CA . THR A 1 219 ? 1.639 -5.625 15.940 1.00 64.38 219 THR A CA 1
ATOM 1741 C C . THR A 1 219 ? 1.551 -4.565 17.032 1.00 64.38 219 THR A C 1
ATOM 1743 O O . THR A 1 219 ? 0.444 -4.162 17.388 1.00 64.38 219 THR A O 1
ATOM 1746 N N . ASP A 1 220 ? 2.686 -4.021 17.488 1.00 75.06 220 ASP A N 1
ATOM 1747 C CA . ASP A 1 220 ? 2.694 -2.925 18.463 1.00 75.06 220 ASP A CA 1
ATOM 1748 C C . ASP A 1 220 ? 1.990 -1.679 17.915 1.00 75.06 220 ASP A C 1
ATOM 1750 O O . ASP A 1 220 ? 1.286 -0.992 18.655 1.00 75.06 220 ASP A O 1
ATOM 1754 N N . LEU A 1 221 ? 2.129 -1.400 16.612 1.00 76.94 221 LEU A N 1
ATOM 1755 C CA . LEU A 1 221 ? 1.500 -0.242 15.979 1.00 76.94 221 LEU A CA 1
ATOM 1756 C C . LEU A 1 221 ? -0.016 -0.417 15.853 1.00 76.94 221 LEU A C 1
ATOM 1758 O O . LEU A 1 221 ? -0.749 0.474 16.272 1.00 76.94 221 LEU A O 1
ATOM 1762 N N . PHE A 1 222 ? -0.495 -1.560 15.345 1.00 79.69 222 PHE A N 1
ATOM 1763 C CA . PHE A 1 222 ? -1.938 -1.823 15.255 1.00 79.69 222 PHE A CA 1
ATOM 1764 C C . PHE A 1 222 ? -2.590 -1.808 16.630 1.00 79.69 222 PHE A C 1
ATOM 1766 O O . PHE A 1 222 ? -3.605 -1.149 16.825 1.00 79.69 222 PHE A O 1
ATOM 1773 N N . VAL A 1 223 ? -1.987 -2.495 17.604 1.00 81.56 223 VAL A N 1
ATOM 1774 C CA . VAL A 1 223 ? -2.499 -2.536 18.977 1.00 81.56 223 VAL A CA 1
ATOM 1775 C C . VAL A 1 223 ? -2.507 -1.136 19.588 1.00 81.56 223 VAL A C 1
ATOM 1777 O O . VAL A 1 223 ? -3.456 -0.793 20.290 1.00 81.56 223 VAL A O 1
ATOM 1780 N N . LYS A 1 224 ? -1.497 -0.304 19.313 1.00 85.12 224 LYS A N 1
ATOM 1781 C CA . LYS A 1 224 ? -1.449 1.085 19.785 1.00 85.12 224 LYS A CA 1
ATOM 1782 C C . LYS A 1 224 ? -2.558 1.943 19.170 1.00 85.12 224 LYS A C 1
ATOM 1784 O O . LYS A 1 224 ? -3.264 2.607 19.922 1.00 85.12 224 LYS A O 1
ATOM 1789 N N . VAL A 1 225 ? -2.732 1.907 17.848 1.00 84.44 225 VAL A N 1
ATOM 1790 C CA . VAL A 1 225 ? -3.783 2.677 17.154 1.00 84.44 225 VAL A CA 1
ATOM 1791 C C . VAL A 1 225 ? -5.170 2.177 17.568 1.00 84.44 225 VAL A C 1
ATOM 1793 O O . VAL A 1 225 ? -6.047 2.973 17.876 1.00 84.44 225 VAL A O 1
ATOM 1796 N N . LEU A 1 226 ? -5.350 0.860 17.699 1.00 82.50 226 LEU A N 1
ATOM 1797 C CA . LEU A 1 226 ? -6.583 0.243 18.185 1.00 82.50 226 LEU A CA 1
ATOM 1798 C C . LEU A 1 226 ? -6.925 0.671 19.616 1.00 82.50 226 LEU A C 1
ATOM 1800 O O . LEU A 1 226 ? -8.079 0.979 19.902 1.00 82.50 226 LEU A O 1
ATOM 1804 N N . LYS A 1 227 ? -5.939 0.693 20.519 1.00 83.44 227 LYS A N 1
ATOM 1805 C CA . LYS A 1 227 ? -6.132 1.186 21.890 1.00 83.44 227 LYS A CA 1
ATOM 1806 C C . LYS A 1 227 ? -6.554 2.652 21.888 1.00 83.44 227 LYS A C 1
ATOM 1808 O O . LYS A 1 227 ? -7.576 2.960 22.492 1.00 83.44 227 LYS A O 1
ATOM 1813 N N . LYS A 1 228 ? -5.831 3.507 21.152 1.00 85.88 228 LYS A N 1
ATOM 1814 C CA . LYS A 1 228 ? -6.159 4.935 20.995 1.00 85.88 228 LYS A CA 1
ATOM 1815 C C . LYS A 1 228 ? -7.592 5.109 20.480 1.00 85.88 228 LYS A C 1
ATOM 1817 O O . LYS A 1 228 ? -8.354 5.884 21.043 1.00 85.88 228 LYS A O 1
ATOM 1822 N N . TRP A 1 229 ? -7.989 4.321 19.479 1.00 84.56 229 TRP A N 1
ATOM 1823 C CA . TRP A 1 229 ? -9.328 4.390 18.884 1.00 84.56 229 TRP A CA 1
ATOM 1824 C C . TRP A 1 229 ? -10.414 4.029 19.894 1.00 84.56 229 TRP A C 1
ATOM 1826 O O . TRP A 1 229 ? -11.403 4.738 20.038 1.00 84.56 229 TRP A O 1
ATOM 1836 N N . ILE A 1 230 ? -10.208 2.953 20.656 1.00 80.62 230 ILE A N 1
ATOM 1837 C CA . ILE A 1 230 ? -11.155 2.524 21.691 1.00 80.62 230 ILE A CA 1
ATOM 1838 C C . ILE A 1 230 ? -11.254 3.558 22.821 1.00 80.62 230 ILE A C 1
ATOM 1840 O O . ILE A 1 230 ? -12.337 3.751 23.371 1.00 80.62 230 ILE A O 1
ATOM 1844 N N . GLU A 1 231 ? -10.151 4.216 23.176 1.00 83.06 231 GLU A N 1
ATOM 1845 C CA . GLU A 1 231 ? -10.129 5.270 24.194 1.00 83.06 231 GLU A CA 1
ATOM 1846 C C . GLU A 1 231 ? -10.879 6.532 23.733 1.00 83.06 231 GLU A C 1
ATOM 1848 O O . GLU A 1 231 ? -11.664 7.082 24.508 1.00 83.06 231 GLU A O 1
ATOM 1853 N N . GLU A 1 232 ? -10.696 6.954 22.479 1.00 82.88 232 GLU A N 1
ATOM 1854 C CA . GLU A 1 232 ? -11.320 8.162 21.916 1.00 82.88 232 GLU A CA 1
ATOM 1855 C C . GLU A 1 232 ? -12.798 7.966 21.537 1.00 82.88 232 GLU A C 1
ATOM 1857 O O . GLU A 1 232 ? -13.627 8.837 21.817 1.00 82.88 232 GLU A O 1
ATOM 1862 N N . GLU A 1 233 ? -13.166 6.820 20.957 1.00 80.06 233 GLU A N 1
ATOM 1863 C CA . GLU A 1 233 ? -14.554 6.532 20.564 1.00 80.06 233 GLU A CA 1
ATOM 1864 C C . GLU A 1 233 ? -15.391 5.925 21.699 1.00 80.06 233 GLU A C 1
ATOM 1866 O O . GLU A 1 233 ? -16.610 6.100 21.744 1.00 80.06 233 GLU A O 1
ATOM 1871 N N . GLY A 1 234 ? -14.764 5.198 22.628 1.00 64.44 234 GLY A N 1
ATOM 1872 C CA . GLY A 1 234 ? -15.468 4.334 23.580 1.00 64.44 234 GLY A CA 1
ATOM 1873 C C . GLY A 1 234 ? -15.850 4.962 24.924 1.00 64.44 234 GLY A C 1
ATOM 1874 O O . GLY A 1 234 ? -16.619 4.341 25.661 1.00 64.44 234 GLY A O 1
ATOM 1875 N N . LEU A 1 235 ? -15.341 6.149 25.290 1.00 53.25 235 LEU A N 1
ATOM 1876 C CA . LEU A 1 235 ? -15.347 6.602 26.699 1.00 53.25 235 LEU A CA 1
ATOM 1877 C C . LEU A 1 235 ? -15.967 7.978 26.995 1.00 53.25 235 LEU A C 1
ATOM 1879 O O . LEU A 1 235 ? -15.838 8.470 28.117 1.00 53.25 235 LEU A O 1
ATOM 1883 N N . HIS A 1 236 ? -16.690 8.610 26.068 1.00 54.38 236 HIS A N 1
ATOM 1884 C CA . HIS A 1 236 ? -17.410 9.866 26.376 1.00 54.38 236 HIS A CA 1
ATOM 1885 C C . HIS A 1 236 ? -18.928 9.718 26.562 1.00 54.38 236 HIS A C 1
ATOM 1887 O O . HIS A 1 236 ? -19.611 10.672 26.936 1.00 54.38 236 HIS A O 1
ATOM 1893 N N . GLY A 1 237 ? -19.460 8.500 26.437 1.00 47.88 237 GLY A N 1
ATOM 1894 C CA . GLY A 1 237 ? -20.850 8.184 26.768 1.00 47.88 237 GLY A CA 1
ATOM 1895 C C . GLY A 1 237 ? -21.048 7.790 28.236 1.00 47.88 237 GLY A C 1
ATOM 1896 O O . GLY A 1 237 ? -21.107 6.609 28.541 1.00 47.88 237 GLY A O 1
ATOM 1897 N N . GLN A 1 238 ? -21.175 8.779 29.127 1.00 42.22 238 GLN A N 1
ATOM 1898 C CA . GLN A 1 238 ? -21.812 8.693 30.459 1.00 42.22 238 GLN A CA 1
ATOM 1899 C C . GLN A 1 238 ? -21.375 7.542 31.404 1.00 42.22 238 GLN A C 1
ATOM 1901 O O . GLN A 1 238 ? -22.028 6.508 31.504 1.00 42.22 238 GLN A O 1
ATOM 1906 N N . GLY A 1 239 ? -20.344 7.789 32.220 1.00 52.88 239 GLY A N 1
ATOM 1907 C CA . GLY A 1 239 ? -20.028 6.989 33.417 1.00 52.88 239 GLY A CA 1
ATOM 1908 C C . GLY A 1 239 ? -18.603 6.446 33.398 1.00 52.88 239 GLY A C 1
ATOM 1909 O O . GLY A 1 239 ? -18.324 5.456 32.733 1.00 52.88 239 GLY A O 1
ATOM 1910 N N . GLY A 1 240 ? -17.700 7.116 34.120 1.00 46.44 240 GLY A N 1
ATOM 1911 C CA . GLY A 1 240 ? -16.244 6.945 34.058 1.00 46.44 240 GLY A CA 1
ATOM 1912 C C . GLY A 1 240 ? -15.707 5.581 34.494 1.00 46.44 240 GLY A C 1
ATOM 1913 O O . GLY A 1 240 ? -15.126 5.455 35.569 1.00 46.44 240 GLY A O 1
ATOM 1914 N N . TYR A 1 241 ? -15.826 4.579 33.630 1.00 50.22 241 TYR A N 1
ATOM 1915 C CA . TYR A 1 241 ? -15.171 3.290 33.797 1.00 50.22 241 TYR A CA 1
ATOM 1916 C C . TYR A 1 241 ? -14.161 3.064 32.677 1.00 50.22 241 TYR A C 1
ATOM 1918 O O . TYR A 1 241 ? -14.519 2.877 31.518 1.00 50.22 241 TYR A O 1
ATOM 1926 N N . VAL A 1 242 ? -12.884 3.071 33.052 1.00 49.50 242 VAL A N 1
ATOM 1927 C CA . VAL A 1 242 ? -11.760 2.750 32.169 1.00 49.50 242 VAL A CA 1
ATOM 1928 C C . VAL A 1 242 ? -11.771 1.242 31.907 1.00 49.50 242 VAL A C 1
ATOM 1930 O O . VAL A 1 242 ? -11.618 0.442 32.831 1.00 49.50 242 VAL A O 1
ATOM 1933 N N . ILE A 1 243 ? -11.982 0.839 30.654 1.00 51.34 243 ILE A N 1
ATOM 1934 C CA . ILE A 1 243 ? -11.942 -0.569 30.245 1.00 51.34 243 ILE A CA 1
ATOM 1935 C C . ILE A 1 243 ? -10.484 -0.953 29.984 1.00 51.34 243 ILE A C 1
ATOM 1937 O O . ILE A 1 243 ? -9.876 -0.499 29.020 1.00 51.34 243 ILE A O 1
ATOM 1941 N N . PHE A 1 244 ? -9.928 -1.832 30.817 1.00 46.53 244 PHE A N 1
ATOM 1942 C CA . PHE A 1 244 ? -8.625 -2.439 30.558 1.00 46.53 244 PHE A CA 1
ATOM 1943 C C . PHE A 1 244 ? -8.782 -3.583 29.551 1.00 46.53 244 PHE A C 1
ATOM 1945 O O . PHE A 1 244 ? -9.304 -4.649 29.881 1.00 46.53 244 PHE A O 1
ATOM 1952 N N . ILE A 1 245 ? -8.325 -3.376 28.314 1.00 52.25 245 ILE A N 1
ATOM 1953 C CA . ILE A 1 245 ? -8.187 -4.462 27.339 1.00 52.25 245 ILE A CA 1
ATOM 1954 C C . ILE A 1 245 ? -6.832 -5.129 27.563 1.00 52.25 245 ILE A C 1
ATOM 1956 O O . ILE A 1 245 ? -5.782 -4.549 27.285 1.00 52.25 245 ILE A O 1
ATOM 1960 N N . VAL A 1 246 ? -6.866 -6.362 28.069 1.00 41.34 246 VAL A N 1
ATOM 1961 C CA . VAL A 1 246 ? -5.686 -7.225 28.160 1.00 41.34 246 VAL A CA 1
ATOM 1962 C C . VAL A 1 246 ? -5.472 -7.868 26.791 1.00 41.34 246 VAL A C 1
ATOM 1964 O O . VAL A 1 246 ? -6.310 -8.638 26.325 1.00 41.34 246 VAL A O 1
ATOM 1967 N N . PHE A 1 247 ? -4.362 -7.523 26.143 1.00 44.84 247 PHE A N 1
ATOM 1968 C CA . PHE A 1 247 ? -3.866 -8.228 24.964 1.00 44.84 247 PHE A CA 1
ATOM 1969 C C . PHE A 1 247 ? -2.966 -9.359 25.473 1.00 44.84 247 PHE A C 1
ATOM 1971 O O . PHE A 1 247 ? -2.047 -9.088 26.247 1.00 44.84 247 PHE A O 1
ATOM 1978 N N . VAL A 1 248 ? -3.296 -10.603 25.113 1.00 45.00 248 VAL A N 1
ATOM 1979 C CA . VAL A 1 248 ? -2.526 -11.816 25.446 1.00 45.00 248 VAL A CA 1
ATOM 1980 C C . VAL A 1 248 ? -1.665 -12.191 24.255 1.00 45.00 248 VAL A C 1
ATOM 1982 O O . VAL A 1 248 ? -2.218 -12.149 23.132 1.00 45.00 248 VAL A O 1
#

Foldseek 3Di:
DVVVLVVVVLVVVVVVLVVLLVVLLVVLPDCQCLVVQLVLLVVLCVVVVDDDPLLSVVLSSLLNLFVVLQCLVVVVPPDDPLSSLVSSLSSLLLSLLLLVLLVVFAAPSVVSLVSSVVSLVVVCCVVPVPDDSDTSDRDPDDFDDRVVPDGVSVVSNVSQVPSPVSVCSSPVHHGPVPHDDDDPPDPPDDPPPDDDDDDDDDDDDDPPPPPPPPPDDVNNSSVVSVVVCCVVVPAPPDDDDDDDDDDD

Organism: NCBI:txid208452

pLDDT: mean 79.65, std 17.38, range [30.27, 97.31]

Secondary structure (DSSP, 8-state):
-HHHHHHHHHHHHHHHHHHHHHHHHHHHTS-TTHHHHHHHHHHHHHHH----HHHHHHHHHHHHHHHHHHHHHHH-TTS-HHHHHHHHHHHHHHHHHHHHHHHHHSSSHHHHHHHHHHHHHHHHHHH-TTS--------PPPP-EETTTEEHHHHHHHHHHH-HHHHHHHHSS--GGGSPPPPPPPP--------PPPP--PPP------PPP----HHHHHHHHHHHHHHHHHSSSSS---------

Sequence (248 aa):
MWDRSIQFYKTQLHDQIVVWVDEILRGMNSNDNEDEAREGCEHVNSETGKMTDADMEVCTFILKNLLKIWKISTTGKGRKEVDIEMEEYIHCTIVNSWLHEYMNVNCAPWDIMTSAYDAMKYLCKLLNPEGECKNCVYKQLEPMAILTKISMLQHIRNAISKNREIMELINNKFPKKQCPKPPPPKPKNALSSATHPPAGKVAAAEKSVTIPPKTVTTTDLFVKVLKKWIEEEGLHGQGGYVIFIVFV

Radius of gyration: 23.44 Å; chains: 1; bounding box: 78×46×54 Å

InterPro domains:
  IPR024290 Schizont-infected cell agglutination, extracellular alpha domain [PF12887] (12-146)